Protein AF-A0A3S2AJH6-F1 (afdb_monomer_lite)

Sequence (259 aa):
MSGRTEGGLVEHCHQLLALLSAALFALLPTPAFAHASDRGHVLLLPTGYYLAGGAFAVAVSFLVLALLPPVALDKFWRRRLQLFTISDGARTAVSLISFAGFAILIAAGLFGSRDPLSNPLPLLIWTLMWAGLTLLQGVFGDLWSWLNPWYGPWRLISRLLRAGDEGIPRLPRWLGCWPAFILFFAFAWFELIDPAPDDPARLAVAAGLYWLFSFLAILAFGYRGWSRSGEFLTVFFSMVARFAIVVRNEHGRLALCWP

Foldseek 3Di:
DDDDPPPVVVVVVVVVVVVVVVVVVVVPDDPDPQPPDPPPPPVPDDVVVVVVVVVVVVVVVVVCVVPDDPVVVVVLQPAWAWDDFDDPVLLLVLLCVLLVVLVVLLCCLAPHDQPLVRRCNLCCVVPCVPPVVLVVCLAANDPCSRSNNQPNVQVVVCVVVVPDPPPQAADDVVCFQVLLVVVVVVVVCLVRRPPCSSRSNVVSVVVVVLSVVLNVVCVRNNPVRCLPRNHNSSVSSNVSNVNYQWYQDPSRIIIGSHD

Structure (mmCIF, N/CA/C/O backbone):
data_AF-A0A3S2AJH6-F1
#
_entry.id   AF-A0A3S2AJH6-F1
#
loop_
_atom_site.group_PDB
_atom_site.id
_atom_site.type_symbol
_atom_site.label_atom_id
_atom_site.label_alt_id
_atom_site.label_comp_id
_atom_site.label_asym_id
_atom_site.label_entity_id
_atom_site.label_seq_id
_atom_site.pdbx_PDB_ins_code
_atom_site.Cartn_x
_atom_site.Cartn_y
_atom_site.Cartn_z
_atom_site.occupancy
_atom_site.B_iso_or_equiv
_atom_site.auth_seq_id
_atom_site.auth_comp_id
_atom_site.auth_asym_id
_atom_site.auth_atom_id
_atom_site.pdbx_PDB_model_num
ATOM 1 N N . MET A 1 1 ? -20.601 64.113 -36.910 1.00 42.12 1 MET A N 1
ATOM 2 C CA . MET A 1 1 ? -19.728 63.465 -35.908 1.00 42.12 1 MET A CA 1
ATOM 3 C C . MET A 1 1 ? -20.279 62.073 -35.624 1.00 42.12 1 MET A C 1
ATOM 5 O O . MET A 1 1 ? -21.206 61.952 -34.843 1.00 42.12 1 MET A O 1
ATOM 9 N N . SER A 1 2 ? -19.791 61.043 -36.314 1.00 49.94 2 SER A N 1
ATOM 10 C CA . SER A 1 2 ? -20.059 59.632 -35.996 1.00 49.94 2 SER A CA 1
ATOM 11 C C . SER A 1 2 ? -18.967 58.806 -36.671 1.00 49.94 2 SER A C 1
ATOM 13 O O . SER A 1 2 ? -18.753 58.983 -37.866 1.00 49.94 2 SER A O 1
ATOM 15 N N . GLY A 1 3 ? -18.212 58.007 -35.917 1.00 49.12 3 GLY A N 1
ATOM 16 C CA . GLY A 1 3 ? -17.112 57.214 -36.484 1.00 49.12 3 GLY A CA 1
ATOM 17 C C . GLY A 1 3 ? -16.034 56.784 -35.491 1.00 49.12 3 GLY A C 1
ATOM 18 O O . GLY A 1 3 ? -14.855 56.909 -35.801 1.00 49.12 3 GLY A O 1
ATOM 19 N N . ARG A 1 4 ? -16.393 56.334 -34.277 1.00 54.72 4 ARG A N 1
ATOM 20 C CA . ARG A 1 4 ? -15.384 55.880 -33.294 1.00 54.72 4 ARG A CA 1
ATOM 21 C C . ARG A 1 4 ? -15.684 54.589 -32.524 1.00 54.72 4 ARG A C 1
ATOM 23 O O . ARG A 1 4 ? -14.919 54.269 -31.626 1.00 54.72 4 ARG A O 1
ATOM 30 N N . THR A 1 5 ? -16.720 53.821 -32.862 1.00 54.03 5 THR A N 1
ATOM 31 C CA . THR A 1 5 ? -17.093 52.619 -32.081 1.00 54.03 5 THR A CA 1
ATOM 32 C C . THR A 1 5 ? -16.908 51.275 -32.791 1.00 54.03 5 THR A C 1
ATOM 34 O O . THR A 1 5 ? -17.017 50.248 -32.130 1.00 54.03 5 THR A O 1
ATOM 37 N N . GLU A 1 6 ? -16.573 51.230 -34.084 1.00 53.59 6 GLU A N 1
ATOM 38 C CA . GLU A 1 6 ? -16.490 49.947 -34.813 1.00 53.59 6 GLU A CA 1
ATOM 39 C C . GLU A 1 6 ? -15.139 49.222 -34.670 1.00 53.59 6 GLU A C 1
ATOM 41 O O . GLU A 1 6 ? -15.098 47.995 -34.695 1.00 53.59 6 GLU A O 1
ATOM 46 N N . GLY A 1 7 ? -14.036 49.944 -34.430 1.00 53.41 7 GLY A N 1
ATOM 47 C CA . GLY A 1 7 ? -12.695 49.341 -34.348 1.00 53.41 7 GLY A CA 1
ATOM 48 C C . GLY A 1 7 ? -12.488 48.401 -33.151 1.00 53.41 7 GLY A C 1
ATOM 49 O O . GLY A 1 7 ? -11.830 47.373 -33.279 1.00 53.41 7 GLY A O 1
ATOM 50 N N . GLY A 1 8 ? -13.105 48.702 -32.002 1.00 55.22 8 GLY A N 1
ATOM 51 C CA . GLY A 1 8 ? -12.919 47.915 -30.777 1.00 55.22 8 GLY A CA 1
ATOM 52 C C . GLY A 1 8 ? -13.605 46.546 -30.804 1.00 55.22 8 GLY A C 1
ATOM 53 O O . GLY A 1 8 ? -13.094 45.593 -30.219 1.00 55.22 8 GLY A O 1
ATOM 54 N N . LEU A 1 9 ? -14.736 46.418 -31.507 1.00 55.78 9 LEU A N 1
ATOM 55 C CA . LEU A 1 9 ? -15.466 45.149 -31.637 1.00 55.78 9 LEU A CA 1
ATOM 56 C C . LEU A 1 9 ? -14.712 44.144 -32.518 1.00 55.78 9 LEU A C 1
ATOM 58 O O . LEU A 1 9 ? -14.700 42.950 -32.218 1.00 55.78 9 LEU A O 1
ATOM 62 N N . VAL A 1 10 ? -14.046 44.630 -33.567 1.00 58.38 10 VAL A N 1
ATOM 63 C CA . VAL A 1 10 ? -13.268 43.797 -34.494 1.00 58.38 10 VAL A CA 1
ATOM 64 C C . VAL A 1 10 ? -12.005 43.256 -33.815 1.00 58.38 10 VAL A C 1
ATOM 66 O O . VAL A 1 10 ? -11.723 42.063 -33.919 1.00 58.38 10 VAL A O 1
ATOM 69 N N . GLU A 1 11 ? -11.295 44.075 -33.031 1.00 66.75 11 GLU A N 1
ATOM 70 C CA . GLU A 1 11 ? -10.120 43.620 -32.270 1.00 66.75 11 GLU A CA 1
ATOM 71 C C . GLU A 1 11 ? -10.465 42.571 -31.203 1.00 66.75 11 GLU A C 1
ATOM 73 O O . GLU A 1 11 ? -9.770 41.558 -31.093 1.00 66.75 11 GLU A O 1
ATOM 78 N N . HIS A 1 12 ? -11.569 42.749 -30.466 1.00 65.50 12 HIS A N 1
ATOM 79 C CA . HIS A 1 12 ? -12.017 41.757 -29.479 1.00 65.50 12 HIS A CA 1
ATOM 80 C C . HIS A 1 12 ? -12.436 40.440 -30.143 1.00 65.50 12 HIS A C 1
ATOM 82 O O . HIS A 1 12 ? -12.182 39.367 -29.595 1.00 65.50 12 HIS A O 1
ATOM 88 N N . CYS A 1 13 ? -13.037 40.501 -31.336 1.00 71.44 13 CYS A N 1
ATOM 89 C CA . CYS A 1 13 ? -13.406 39.314 -32.102 1.00 71.44 13 CYS A CA 1
ATOM 90 C C . CYS A 1 13 ? -12.163 38.533 -32.562 1.00 71.44 13 CYS A C 1
ATOM 92 O O . CYS A 1 13 ? -12.115 37.314 -32.405 1.00 71.44 13 CYS A O 1
ATOM 94 N N . HIS A 1 14 ? -11.119 39.224 -33.035 1.00 73.50 14 HIS A N 1
ATOM 95 C CA . HIS A 1 14 ? -9.846 38.596 -33.401 1.00 73.50 14 HIS A CA 1
ATOM 96 C C . HIS A 1 14 ? -9.105 38.001 -32.200 1.00 73.50 14 HIS A C 1
ATOM 98 O O . HIS A 1 14 ? -8.561 36.903 -32.313 1.00 73.50 14 HIS A O 1
ATOM 104 N N . GLN A 1 15 ? -9.117 38.669 -31.044 1.00 75.38 15 GLN A N 1
ATOM 105 C CA . GLN A 1 15 ? -8.526 38.129 -29.816 1.00 75.38 15 GLN A CA 1
ATOM 106 C C . GLN A 1 15 ? -9.282 36.896 -29.307 1.00 75.38 15 GLN A C 1
ATOM 108 O O . GLN A 1 15 ? -8.652 35.907 -28.942 1.00 75.38 15 GLN A O 1
ATOM 113 N N . LEU A 1 16 ? -10.618 36.907 -29.340 1.00 75.81 16 LEU A N 1
ATOM 114 C CA . LEU A 1 16 ? -11.434 35.740 -28.991 1.00 75.81 16 LEU A CA 1
ATOM 115 C C . LEU A 1 16 ? -11.203 34.571 -29.952 1.00 75.81 16 LEU A C 1
ATOM 117 O O . LEU A 1 16 ? -11.050 33.442 -29.498 1.00 75.81 16 LEU A O 1
ATOM 121 N N . LEU A 1 17 ? -11.117 34.832 -31.259 1.00 78.50 17 LEU A N 1
ATOM 122 C CA . LEU A 1 17 ? -10.789 33.819 -32.267 1.00 78.50 17 LEU A CA 1
ATOM 123 C C . LEU A 1 17 ? -9.377 33.251 -32.084 1.00 78.50 17 LEU A C 1
ATOM 125 O O . LEU A 1 17 ? -9.191 32.048 -32.244 1.00 78.50 17 LEU A O 1
ATOM 129 N N . ALA A 1 18 ? -8.399 34.084 -31.718 1.00 78.19 18 ALA A N 1
ATOM 130 C CA . ALA A 1 18 ? -7.030 33.655 -31.431 1.00 78.19 18 ALA A CA 1
ATOM 131 C C . ALA A 1 18 ? -6.933 32.828 -30.137 1.00 78.19 18 ALA A C 1
ATOM 133 O O . ALA A 1 18 ? -6.209 31.837 -30.083 1.00 78.19 18 ALA A O 1
ATOM 134 N N . LEU A 1 19 ? -7.690 33.195 -29.100 1.00 79.50 19 LEU A N 1
ATOM 135 C CA . LEU A 1 19 ? -7.763 32.428 -27.856 1.00 79.50 19 LEU A CA 1
ATOM 136 C C . LEU A 1 19 ? -8.500 31.100 -28.056 1.00 79.50 19 LEU A C 1
ATOM 138 O O . LEU A 1 19 ? -8.060 30.076 -27.540 1.00 79.50 19 LEU A O 1
ATOM 142 N N . LEU A 1 20 ? -9.581 31.097 -28.841 1.00 77.94 20 LEU A N 1
ATOM 143 C CA . LEU A 1 20 ? -10.315 29.886 -29.202 1.00 77.94 20 LEU A CA 1
ATOM 144 C C . LEU A 1 20 ? -9.466 28.947 -30.056 1.00 77.94 20 LEU A C 1
ATOM 146 O O . LEU A 1 20 ? -9.487 27.748 -29.810 1.00 77.94 20 LEU A O 1
ATOM 150 N N . SER A 1 21 ? -8.697 29.463 -31.018 1.00 76.19 21 SER A N 1
ATOM 151 C CA . SER A 1 21 ? -7.814 28.641 -31.850 1.00 76.19 21 SER A CA 1
ATOM 152 C C . SER A 1 21 ? -6.615 28.105 -31.069 1.00 76.19 21 SER A C 1
ATOM 154 O O . SER A 1 21 ? -6.277 26.936 -31.231 1.00 76.19 21 SER A O 1
ATOM 156 N N . ALA A 1 22 ? -6.029 28.893 -30.161 1.00 76.94 22 ALA A N 1
ATOM 157 C CA . ALA A 1 22 ? -4.986 28.427 -29.247 1.00 76.94 22 ALA A CA 1
ATOM 158 C C . ALA A 1 22 ? -5.509 27.361 -28.269 1.00 76.94 22 ALA A C 1
ATOM 160 O O . ALA A 1 22 ? -4.837 26.355 -28.040 1.00 76.94 22 ALA A O 1
ATOM 161 N N . ALA A 1 23 ? -6.725 27.535 -27.740 1.00 75.69 23 ALA A N 1
ATOM 162 C CA . ALA A 1 23 ? -7.387 26.525 -26.920 1.00 75.69 23 ALA A CA 1
ATOM 163 C C . ALA A 1 23 ? -7.681 25.255 -27.733 1.00 75.69 23 ALA A C 1
ATOM 165 O O . ALA A 1 23 ? -7.393 24.159 -27.264 1.00 75.69 23 ALA A O 1
ATOM 166 N N . LEU A 1 24 ? -8.165 25.382 -28.974 1.00 74.25 24 LEU A N 1
ATOM 167 C CA . LEU A 1 24 ? -8.383 24.239 -29.865 1.00 74.25 24 LEU A CA 1
ATOM 168 C C . LEU A 1 24 ? -7.071 23.495 -30.149 1.00 74.25 24 LEU A C 1
ATOM 170 O O . LEU A 1 24 ? -7.062 22.271 -30.111 1.00 74.25 24 LEU A O 1
ATOM 174 N N . PHE A 1 25 ? -5.967 24.223 -30.360 1.00 70.94 25 PHE A N 1
ATOM 175 C CA . PHE A 1 25 ? -4.625 23.661 -30.546 1.00 70.94 25 PHE A CA 1
ATOM 176 C C . PHE A 1 25 ? -4.078 22.958 -29.303 1.00 70.94 25 PHE A C 1
ATOM 178 O O . PHE A 1 25 ? -3.410 21.937 -29.435 1.00 70.94 25 PHE A O 1
ATOM 185 N N . ALA A 1 26 ? -4.395 23.448 -28.105 1.00 70.81 26 ALA A N 1
ATOM 186 C CA . ALA A 1 26 ? -4.065 22.770 -26.852 1.00 70.81 26 ALA A CA 1
ATOM 187 C C . ALA A 1 26 ? -4.929 21.518 -26.600 1.00 70.81 26 ALA A C 1
ATOM 189 O O . ALA A 1 26 ? -4.513 20.631 -25.858 1.00 70.81 26 ALA A O 1
ATOM 190 N N . LEU A 1 27 ? -6.114 21.438 -27.218 1.00 70.81 27 LEU A N 1
ATOM 191 C CA . LEU A 1 27 ? -6.996 20.268 -27.194 1.00 70.81 27 LEU A CA 1
ATOM 192 C C . LEU A 1 27 ? -6.747 19.287 -28.350 1.00 70.81 27 LEU A C 1
ATOM 194 O O . LEU A 1 27 ? -7.394 18.236 -28.386 1.00 70.81 27 LEU A O 1
ATOM 198 N N . LEU A 1 28 ? -5.837 19.586 -29.288 1.00 69.38 28 LEU A N 1
ATOM 199 C CA . LEU A 1 28 ? -5.480 18.612 -30.314 1.00 69.38 28 LEU A CA 1
ATOM 200 C C . LEU A 1 28 ? -4.840 17.394 -29.629 1.00 69.38 28 LEU A C 1
ATOM 202 O O . LEU A 1 28 ? -3.887 17.557 -28.863 1.00 69.38 28 LEU A O 1
ATOM 206 N N . PRO A 1 29 ? -5.339 16.174 -29.894 1.00 59.28 29 PRO A N 1
ATOM 207 C CA . PRO A 1 29 ? -4.765 14.970 -29.325 1.00 59.28 29 PRO A CA 1
ATOM 208 C C . PRO A 1 29 ? -3.333 14.838 -29.842 1.00 59.28 29 PRO A C 1
ATOM 210 O O . PRO A 1 29 ? -3.098 14.571 -31.021 1.00 59.28 29 PRO A O 1
ATOM 213 N N . THR A 1 30 ? -2.359 15.058 -28.965 1.00 68.44 30 THR A N 1
ATOM 214 C CA . THR A 1 30 ? -0.978 14.684 -29.242 1.00 68.44 30 THR A CA 1
ATOM 215 C C . THR A 1 30 ? -0.908 13.158 -29.310 1.00 68.44 30 THR A C 1
ATOM 217 O O . THR A 1 30 ? -1.616 12.482 -28.556 1.00 68.44 30 THR A O 1
ATOM 220 N N . PRO A 1 31 ? -0.091 12.575 -30.204 1.00 58.47 31 PRO A N 1
ATOM 221 C CA . PRO A 1 31 ? 0.152 11.143 -30.179 1.00 58.47 31 PRO A CA 1
ATOM 222 C C . PRO A 1 31 ? 0.846 10.811 -28.855 1.00 58.47 31 PRO A C 1
ATOM 224 O O . PRO A 1 31 ? 2.054 10.979 -28.697 1.00 58.47 31 PRO A O 1
ATOM 227 N N . ALA A 1 32 ? 0.065 10.383 -27.868 1.00 59.47 32 ALA A N 1
ATOM 228 C CA . ALA A 1 32 ? 0.599 9.770 -26.674 1.00 59.47 32 ALA A CA 1
ATOM 229 C C . ALA A 1 32 ? 1.179 8.420 -27.104 1.00 59.47 32 ALA A C 1
ATOM 231 O O . ALA A 1 32 ? 0.449 7.550 -27.580 1.00 59.47 32 ALA A O 1
ATOM 232 N N . PHE A 1 33 ? 2.490 8.237 -26.944 1.00 56.09 33 PHE A N 1
ATOM 233 C CA . PHE A 1 33 ? 3.159 6.939 -27.067 1.00 56.09 33 PHE A CA 1
ATOM 234 C C . PHE A 1 33 ? 2.750 6.017 -25.900 1.00 56.09 33 PHE A C 1
ATOM 236 O O . PHE A 1 33 ? 3.577 5.585 -25.109 1.00 56.09 33 PHE A O 1
ATOM 243 N N . ALA A 1 34 ? 1.456 5.731 -25.772 1.00 54.19 34 ALA A N 1
ATOM 244 C CA . ALA A 1 34 ? 0.888 4.787 -24.815 1.00 54.19 34 ALA A CA 1
ATOM 245 C C . ALA A 1 34 ? 0.504 3.470 -25.514 1.00 54.19 34 ALA A C 1
ATOM 247 O O . ALA A 1 34 ? -0.492 2.833 -25.180 1.00 54.19 34 ALA A O 1
ATOM 248 N N . HIS A 1 35 ? 1.279 3.052 -26.520 1.00 53.03 35 HIS A N 1
ATOM 249 C CA . HIS A 1 35 ? 1.112 1.742 -27.142 1.00 53.03 35 HIS A CA 1
ATOM 250 C C . HIS A 1 35 ? 1.914 0.694 -26.364 1.00 53.03 35 HIS A C 1
ATOM 252 O O . HIS A 1 35 ? 3.066 0.414 -26.676 1.00 53.03 35 HIS A O 1
ATOM 258 N N . ALA A 1 36 ? 1.276 0.088 -25.362 1.00 50.25 36 ALA A N 1
ATOM 259 C CA . ALA A 1 36 ? 1.753 -1.133 -24.704 1.00 50.25 36 ALA A CA 1
ATOM 260 C C . ALA A 1 36 ? 1.051 -2.404 -25.236 1.00 50.25 36 ALA A C 1
ATOM 262 O O . ALA A 1 36 ? 1.076 -3.442 -24.582 1.00 50.25 36 ALA A O 1
ATOM 263 N N . SER A 1 37 ? 0.386 -2.343 -26.401 1.00 50.84 37 SER A N 1
ATOM 264 C CA . SER A 1 37 ? -0.529 -3.405 -26.865 1.00 50.84 37 SER A CA 1
ATOM 265 C C . SER A 1 37 ? -0.141 -4.095 -28.180 1.00 50.84 37 SER A C 1
ATOM 267 O O . SER A 1 37 ? -0.993 -4.702 -28.811 1.00 50.84 37 SER A O 1
ATOM 269 N N . ASP A 1 38 ? 1.138 -4.063 -28.570 1.00 46.00 38 ASP A N 1
ATOM 270 C CA . ASP A 1 38 ? 1.633 -4.830 -29.734 1.00 46.00 38 ASP A CA 1
ATOM 271 C C . ASP A 1 38 ? 2.472 -6.062 -29.361 1.00 46.00 38 ASP A C 1
ATOM 273 O O . ASP A 1 38 ? 3.028 -6.744 -30.223 1.00 46.00 38 ASP A O 1
ATOM 277 N N . ARG A 1 39 ? 2.528 -6.436 -28.076 1.00 49.94 39 ARG A N 1
ATOM 278 C CA . ARG A 1 39 ? 2.899 -7.814 -27.737 1.00 49.94 39 ARG A CA 1
ATOM 279 C C . ARG A 1 39 ? 1.655 -8.667 -27.880 1.00 49.94 39 ARG A C 1
ATOM 281 O O . ARG A 1 39 ? 0.866 -8.770 -26.946 1.00 49.94 39 ARG A O 1
ATOM 288 N N . GLY A 1 40 ? 1.490 -9.269 -29.055 1.00 51.34 40 GLY A N 1
ATOM 289 C CA . GLY A 1 40 ? 0.508 -10.323 -29.268 1.00 51.34 40 GLY A CA 1
ATOM 290 C C . GLY A 1 40 ? 0.622 -11.344 -28.141 1.00 51.34 40 GLY A C 1
ATOM 291 O O . GLY A 1 40 ? 1.595 -12.096 -28.065 1.00 51.34 40 GLY A O 1
ATOM 292 N N . HIS A 1 41 ? -0.351 -11.338 -27.230 1.00 49.25 41 HIS A N 1
ATOM 293 C CA . HIS A 1 41 ? -0.520 -12.418 -26.279 1.00 49.25 41 HIS A CA 1
ATOM 294 C C . HIS A 1 41 ? -0.851 -13.662 -27.097 1.00 49.25 41 HIS A C 1
ATOM 296 O O . HIS A 1 41 ? -2.005 -13.918 -27.436 1.00 49.25 41 HIS A O 1
ATOM 302 N N . VAL A 1 42 ? 0.168 -14.459 -27.410 1.00 53.12 42 VAL A N 1
ATOM 303 C CA . VAL A 1 42 ? -0.043 -15.883 -27.637 1.00 53.12 42 VAL A CA 1
ATOM 304 C C . VAL A 1 42 ? -0.523 -16.398 -26.287 1.00 53.12 42 VAL A C 1
ATOM 306 O O . VAL A 1 42 ? 0.272 -16.622 -25.377 1.00 53.12 42 VAL A O 1
ATOM 309 N N . LEU A 1 43 ? -1.844 -16.445 -26.107 1.00 55.69 43 LEU A N 1
ATOM 310 C CA . LEU A 1 43 ? -2.482 -17.024 -24.934 1.00 55.69 43 LEU A CA 1
ATOM 311 C C . LEU A 1 43 ? -2.089 -18.503 -24.920 1.00 55.69 43 LEU A C 1
ATOM 313 O O . LEU A 1 43 ? -2.743 -19.340 -25.529 1.00 55.69 43 LEU A O 1
ATOM 317 N N . LEU A 1 44 ? -0.976 -18.811 -24.249 1.00 64.38 44 LEU A N 1
ATOM 318 C CA . LEU A 1 44 ? -0.498 -20.175 -23.995 1.00 64.38 44 LEU A CA 1
ATOM 319 C C . LEU A 1 44 ? -1.513 -20.978 -23.161 1.00 64.38 44 LEU A C 1
ATOM 321 O O . LEU A 1 44 ? -1.409 -22.195 -23.043 1.00 64.38 44 LEU A O 1
ATOM 325 N N . LEU A 1 45 ? -2.489 -20.285 -22.570 1.00 66.75 45 LEU A N 1
ATOM 326 C CA . LEU A 1 45 ? -3.567 -20.838 -21.768 1.00 66.75 45 LEU A CA 1
ATOM 327 C C . LEU A 1 45 ? -4.799 -21.124 -22.642 1.00 66.75 45 LEU A C 1
ATOM 329 O O . LEU A 1 45 ? -5.113 -20.321 -23.523 1.00 66.75 45 LEU A O 1
ATOM 333 N N . PRO A 1 46 ? -5.549 -22.215 -22.390 1.00 82.62 46 PRO A N 1
ATOM 334 C CA . PRO A 1 46 ? -6.726 -22.545 -23.185 1.00 82.62 46 PRO A CA 1
ATOM 335 C C . PRO A 1 46 ? -7.812 -21.473 -23.010 1.00 82.62 46 PRO A C 1
ATOM 337 O O . PRO A 1 46 ? -8.513 -21.413 -21.996 1.00 82.62 46 PRO A O 1
ATOM 340 N N . THR A 1 47 ? -7.953 -20.614 -24.018 1.00 78.94 47 THR A N 1
ATOM 341 C CA . THR A 1 47 ? -8.818 -19.424 -23.998 1.00 78.94 47 THR A CA 1
ATOM 342 C C . THR A 1 47 ? -10.282 -19.749 -23.729 1.00 78.94 47 THR A C 1
ATOM 344 O O . THR A 1 47 ? -10.962 -18.975 -23.058 1.00 78.94 47 THR A O 1
ATOM 347 N N . GLY A 1 48 ? -10.752 -20.921 -24.164 1.00 82.12 48 GLY A N 1
ATOM 348 C CA . GLY A 1 48 ? -12.113 -21.391 -23.903 1.00 82.12 48 GLY A CA 1
ATOM 349 C C . GLY A 1 48 ? -12.458 -21.463 -22.411 1.00 82.12 48 GLY A C 1
ATOM 350 O O . GLY A 1 48 ? -13.523 -20.991 -22.017 1.00 82.12 48 GLY A O 1
ATOM 351 N N . TYR A 1 49 ? -11.554 -21.974 -21.564 1.00 86.12 49 TYR A N 1
ATOM 352 C CA . TYR A 1 49 ? -11.799 -22.045 -20.116 1.00 86.12 49 TYR A CA 1
ATOM 353 C C . TYR A 1 49 ? -11.794 -20.662 -19.461 1.00 86.12 49 TYR A C 1
ATOM 355 O O . TYR A 1 49 ? -12.605 -20.408 -18.574 1.00 86.12 49 TYR A O 1
ATOM 363 N N . TYR A 1 50 ? -10.933 -19.752 -19.924 1.00 82.94 50 TYR A N 1
ATOM 364 C CA . TYR A 1 50 ? -10.901 -18.368 -19.442 1.00 82.94 50 TYR A CA 1
ATOM 365 C C . TYR A 1 50 ? -12.189 -17.613 -19.779 1.00 82.94 50 TYR A C 1
ATOM 367 O O . TYR A 1 50 ? -12.771 -16.968 -18.909 1.00 82.94 50 TYR A O 1
ATOM 375 N N . LEU A 1 51 ? -12.663 -17.733 -21.022 1.00 86.56 51 LEU A N 1
ATOM 376 C CA . LEU A 1 51 ? -13.926 -17.145 -21.470 1.00 86.56 51 LEU A CA 1
ATOM 377 C C . LEU A 1 51 ? -15.117 -17.714 -20.697 1.00 86.56 51 LEU A C 1
ATOM 379 O O . LEU A 1 51 ? -15.947 -16.950 -20.210 1.00 86.56 51 LEU A O 1
ATOM 383 N N . ALA A 1 52 ? -15.177 -19.038 -20.535 1.00 91.06 52 ALA A N 1
ATOM 384 C CA . ALA A 1 52 ? -16.241 -19.689 -19.780 1.00 91.06 52 ALA A CA 1
ATOM 385 C C . ALA A 1 52 ? -16.233 -19.270 -18.302 1.00 91.06 52 ALA A C 1
ATOM 387 O O . ALA A 1 52 ? -17.280 -18.920 -17.760 1.00 91.06 52 ALA A O 1
ATOM 388 N N . GLY A 1 53 ? -15.060 -19.245 -17.662 1.00 88.94 53 GLY A N 1
ATOM 389 C CA . GLY A 1 53 ? -14.907 -18.808 -16.275 1.00 88.94 53 GLY A CA 1
ATOM 390 C C . GLY A 1 53 ? -15.287 -17.340 -16.077 1.00 88.94 53 GLY A C 1
ATOM 391 O O . GLY A 1 53 ? -16.036 -17.022 -15.155 1.00 88.94 53 GLY A O 1
ATOM 392 N N . GLY A 1 54 ? -14.841 -16.454 -16.974 1.00 88.44 54 GLY A N 1
ATOM 393 C CA . GLY A 1 54 ? -15.205 -15.036 -16.958 1.00 88.44 54 GLY A CA 1
ATOM 394 C C . GLY A 1 54 ? -16.708 -14.817 -17.146 1.00 88.44 54 GLY A C 1
ATOM 395 O O . GLY A 1 54 ? -17.334 -14.122 -16.347 1.00 88.44 54 GLY A O 1
ATOM 396 N N . ALA A 1 55 ? -17.314 -15.469 -18.144 1.00 92.06 55 ALA A N 1
ATOM 397 C CA . ALA A 1 55 ? -18.756 -15.406 -18.377 1.00 92.06 55 ALA A CA 1
ATOM 398 C C . ALA A 1 55 ? -19.554 -15.935 -17.174 1.00 92.06 55 ALA A C 1
ATOM 400 O O . ALA A 1 55 ? -20.544 -15.326 -16.770 1.00 92.06 55 ALA A O 1
ATOM 401 N N . PHE A 1 56 ? -19.095 -17.030 -16.561 1.00 93.94 56 PHE A N 1
ATOM 402 C CA . PHE A 1 56 ? -19.718 -17.602 -15.372 1.00 93.94 56 PHE A CA 1
ATOM 403 C C . PHE A 1 56 ? -19.626 -16.663 -14.163 1.00 93.94 56 PHE A C 1
ATOM 405 O O . PHE A 1 56 ? -20.632 -16.438 -13.496 1.00 93.94 56 PHE A O 1
ATOM 412 N N . ALA A 1 57 ? -18.464 -16.055 -13.905 1.00 91.19 57 ALA A N 1
ATOM 413 C CA . ALA A 1 57 ? -18.294 -15.094 -12.815 1.00 91.19 57 ALA A CA 1
ATOM 414 C C . ALA A 1 57 ? -19.223 -13.876 -12.969 1.00 91.19 57 ALA A C 1
ATOM 416 O O . ALA A 1 57 ? -19.849 -13.440 -11.998 1.00 91.19 57 ALA A O 1
ATOM 417 N N . VAL A 1 58 ? -19.369 -13.361 -14.195 1.00 93.12 58 VAL A N 1
ATOM 418 C CA . VAL A 1 58 ? -20.307 -12.274 -14.513 1.00 93.12 58 VAL A CA 1
ATOM 419 C C . VAL A 1 58 ? -21.753 -12.717 -14.280 1.00 93.12 58 VAL A C 1
ATOM 421 O O . VAL A 1 58 ? -22.494 -12.031 -13.576 1.00 93.12 58 VAL A O 1
ATOM 424 N N . ALA A 1 59 ? -22.150 -13.881 -14.802 1.00 93.06 59 ALA A N 1
ATOM 425 C CA . ALA A 1 59 ? -23.497 -14.421 -14.625 1.00 93.06 59 ALA A CA 1
ATOM 426 C C . ALA A 1 59 ? -23.850 -14.628 -13.142 1.00 93.06 59 ALA A C 1
ATOM 428 O O . ALA A 1 59 ? -24.920 -14.208 -12.704 1.00 93.06 59 ALA A O 1
ATOM 429 N N . VAL A 1 60 ? -22.938 -15.204 -12.350 1.00 90.56 60 VAL A N 1
ATOM 430 C CA . VAL A 1 60 ? -23.112 -15.374 -10.898 1.00 90.56 60 VAL A CA 1
ATOM 431 C C . VAL A 1 60 ? -23.232 -14.022 -10.197 1.00 90.56 60 VAL A C 1
ATOM 433 O O . VAL A 1 60 ? -24.088 -13.871 -9.331 1.00 90.56 60 VAL A O 1
ATOM 436 N N . SER A 1 61 ? -22.441 -13.019 -10.589 1.00 87.38 61 SER A N 1
ATOM 437 C CA . SER A 1 61 ? -22.513 -11.672 -10.002 1.00 87.38 61 SER A CA 1
ATOM 438 C C . SER A 1 61 ? -23.886 -11.026 -10.221 1.00 87.38 61 SER A C 1
ATOM 440 O O . SER A 1 61 ? -24.474 -10.488 -9.281 1.00 87.38 61 SER A O 1
ATOM 442 N N . PHE A 1 62 ? -24.442 -11.139 -11.433 1.00 91.12 62 PHE A N 1
ATOM 443 C CA . PHE A 1 62 ? -25.804 -10.684 -11.726 1.00 91.12 62 PHE A CA 1
ATOM 444 C C . PHE A 1 62 ? -26.862 -11.489 -10.976 1.00 91.12 62 PHE A C 1
ATOM 446 O O . PHE A 1 62 ? -27.812 -10.907 -10.462 1.00 91.12 62 PHE A O 1
ATOM 453 N N . LEU A 1 63 ? -26.696 -12.809 -10.879 1.00 89.88 63 LEU A N 1
ATOM 454 C CA . LEU A 1 63 ? -27.631 -13.676 -10.167 1.00 89.88 63 LEU A CA 1
ATOM 455 C C . LEU A 1 63 ? -27.685 -13.337 -8.672 1.00 89.88 63 LEU A C 1
ATOM 457 O O . LEU A 1 63 ? -28.769 -13.219 -8.108 1.00 89.88 63 LEU A O 1
ATOM 461 N N . VAL A 1 64 ? -26.526 -13.126 -8.046 1.00 84.50 64 VAL A N 1
ATOM 462 C CA . VAL A 1 64 ? -26.400 -12.663 -6.657 1.00 84.50 64 VAL A CA 1
ATOM 463 C C . VAL A 1 64 ? -27.133 -11.335 -6.483 1.00 84.50 64 VAL A C 1
ATOM 465 O O . VAL A 1 64 ? -27.974 -11.230 -5.598 1.00 84.50 64 VAL A O 1
ATOM 468 N N . LEU A 1 65 ? -26.885 -10.347 -7.349 1.00 82.94 65 LEU A N 1
ATOM 469 C CA . LEU A 1 65 ? -27.555 -9.042 -7.281 1.00 82.94 65 LEU A CA 1
ATOM 470 C C . LEU A 1 65 ? -29.071 -9.120 -7.519 1.00 82.94 65 LEU A C 1
ATOM 472 O O . LEU A 1 65 ? -29.820 -8.370 -6.899 1.00 82.94 65 LEU A O 1
ATOM 476 N N . ALA A 1 66 ? -29.526 -10.012 -8.400 1.00 84.94 66 ALA A N 1
ATOM 477 C CA . ALA A 1 66 ? -30.941 -10.184 -8.716 1.00 84.94 66 ALA A CA 1
ATOM 478 C C . ALA A 1 66 ? -31.711 -10.919 -7.607 1.00 84.94 66 ALA A C 1
ATOM 480 O O . ALA A 1 66 ? -32.889 -10.637 -7.392 1.00 84.94 66 ALA A O 1
ATOM 481 N N . LEU A 1 67 ? -31.066 -11.868 -6.918 1.00 82.88 67 LEU A N 1
ATOM 482 C CA . LEU A 1 67 ? -31.722 -12.746 -5.945 1.00 82.88 67 LEU A CA 1
ATOM 483 C C . LEU A 1 67 ? -31.532 -12.325 -4.485 1.00 82.88 67 LEU A C 1
ATOM 485 O O . LEU A 1 67 ? -32.384 -12.661 -3.663 1.00 82.88 67 LEU A O 1
ATOM 489 N N . LEU A 1 68 ? -30.442 -11.637 -4.124 1.00 76.25 68 LEU A N 1
ATOM 490 C CA . LEU A 1 68 ? -30.188 -11.251 -2.733 1.00 76.25 68 LEU A CA 1
ATOM 491 C C . LEU A 1 68 ? -30.827 -9.898 -2.402 1.00 76.25 68 LEU A C 1
ATOM 493 O O . LEU A 1 68 ? -30.358 -8.860 -2.872 1.00 76.25 68 LEU A O 1
ATOM 497 N N . PRO A 1 69 ? -31.850 -9.864 -1.526 1.00 76.31 69 PRO A N 1
ATOM 498 C CA . PRO A 1 69 ? -32.402 -8.605 -1.067 1.00 76.31 69 PRO A CA 1
ATOM 499 C C . PRO A 1 69 ? -31.353 -7.854 -0.229 1.00 76.31 69 PRO A C 1
ATOM 501 O O . PRO A 1 69 ? -30.767 -8.445 0.688 1.00 76.31 69 PRO A O 1
ATOM 504 N N . PRO A 1 70 ? -31.160 -6.539 -0.456 1.00 68.06 70 PRO A N 1
ATOM 505 C CA . PRO A 1 70 ? -30.153 -5.741 0.245 1.00 68.06 70 PRO A CA 1
ATOM 506 C C . PRO A 1 70 ? -30.275 -5.851 1.766 1.00 68.06 70 PRO A C 1
ATOM 508 O O . PRO A 1 70 ? -29.281 -5.963 2.469 1.00 68.06 70 PRO A O 1
ATOM 511 N N . VAL A 1 71 ? -31.510 -5.916 2.273 1.00 67.19 71 VAL A N 1
ATOM 512 C CA . VAL A 1 71 ? -31.829 -5.997 3.706 1.00 67.19 71 VAL A CA 1
ATOM 513 C C . VAL A 1 71 ? -31.306 -7.288 4.355 1.00 67.19 71 VAL A C 1
ATOM 515 O O . VAL A 1 71 ? -30.935 -7.276 5.532 1.00 67.19 71 VAL A O 1
ATOM 518 N N . ALA A 1 72 ? -31.250 -8.399 3.611 1.00 62.97 72 ALA A N 1
ATOM 519 C CA . ALA A 1 72 ? -30.716 -9.665 4.111 1.00 62.97 72 ALA A CA 1
ATOM 520 C C . ALA A 1 72 ? -29.188 -9.620 4.230 1.00 62.97 72 ALA A C 1
ATOM 522 O O . ALA A 1 72 ? -28.665 -10.036 5.261 1.00 62.97 72 ALA A O 1
ATOM 523 N N . LEU A 1 73 ? -28.493 -9.036 3.247 1.00 63.09 73 LEU A N 1
ATOM 524 C CA . LEU A 1 73 ? -27.046 -8.779 3.310 1.00 63.09 73 LEU A CA 1
ATOM 525 C C . LEU A 1 73 ? -26.699 -7.858 4.483 1.00 63.09 73 LEU A C 1
ATOM 527 O O . LEU A 1 73 ? -25.782 -8.122 5.258 1.00 63.09 73 LEU A O 1
ATOM 531 N N . ASP A 1 74 ? -27.509 -6.824 4.675 1.00 63.75 74 ASP A N 1
ATOM 532 C CA . ASP A 1 74 ? -27.339 -5.839 5.733 1.00 63.75 74 ASP A CA 1
ATOM 533 C C . ASP A 1 74 ? -27.515 -6.462 7.135 1.00 63.75 74 ASP A C 1
ATOM 535 O O . ASP A 1 74 ? -26.795 -6.144 8.081 1.00 63.75 74 ASP A O 1
ATOM 539 N N . LYS A 1 75 ? -28.463 -7.399 7.289 1.00 60.38 75 LYS A N 1
ATOM 540 C CA . LYS A 1 75 ? -28.678 -8.161 8.533 1.00 60.38 75 LYS A CA 1
ATOM 541 C C . LYS A 1 75 ? -27.620 -9.254 8.741 1.00 60.38 75 LYS A C 1
ATOM 543 O O . LYS A 1 75 ? -27.255 -9.513 9.887 1.00 60.38 75 LYS A O 1
ATOM 548 N N . PHE A 1 76 ? -27.114 -9.843 7.659 1.00 60.19 76 PHE A N 1
ATOM 549 C CA . PHE A 1 76 ? -26.033 -10.831 7.647 1.00 60.19 76 PHE A CA 1
ATOM 550 C C . PHE A 1 76 ? -24.712 -10.221 8.143 1.00 60.19 76 PHE A C 1
ATOM 552 O O . PHE A 1 76 ? -24.097 -10.754 9.060 1.00 60.19 76 PHE A O 1
ATOM 559 N N . TRP A 1 77 ? -24.351 -9.028 7.661 1.00 55.59 77 TRP A N 1
ATOM 560 C CA . TRP A 1 77 ? -23.148 -8.289 8.089 1.00 55.59 77 TRP A CA 1
ATOM 561 C C . TRP A 1 77 ? -23.243 -7.641 9.480 1.00 55.59 77 TRP A C 1
ATOM 563 O O . TRP A 1 77 ? -22.252 -7.144 10.022 1.00 55.59 77 TRP A O 1
ATOM 573 N N . ARG A 1 78 ? -24.436 -7.621 10.087 1.00 56.56 78 ARG A N 1
ATOM 574 C CA . ARG A 1 78 ? -24.648 -7.079 11.439 1.00 56.56 78 ARG A CA 1
ATOM 575 C C . ARG A 1 78 ? -24.315 -8.073 12.555 1.00 56.56 78 ARG A C 1
ATOM 577 O O . ARG A 1 78 ? -24.089 -7.627 13.681 1.00 56.56 78 ARG A O 1
ATOM 584 N N . ARG A 1 79 ? -24.261 -9.385 12.287 1.00 45.50 79 ARG A N 1
ATOM 585 C CA . ARG A 1 79 ? -23.845 -10.378 13.293 1.00 45.50 79 ARG A CA 1
ATOM 586 C C . ARG A 1 79 ? -22.335 -10.314 13.465 1.00 45.50 79 ARG A C 1
ATOM 588 O O . ARG A 1 79 ? -21.603 -10.394 12.495 1.00 45.50 79 ARG A O 1
ATOM 595 N N . ARG A 1 80 ? -21.876 -10.087 14.695 1.00 53.94 80 ARG A N 1
ATOM 596 C CA . ARG A 1 80 ? -20.471 -9.818 15.021 1.00 53.94 80 ARG A CA 1
ATOM 597 C C . ARG A 1 80 ? -20.065 -10.653 16.228 1.00 53.94 80 ARG A C 1
ATOM 599 O O . ARG A 1 80 ? -20.493 -10.360 17.342 1.00 53.94 80 ARG A O 1
ATOM 606 N N . LEU A 1 81 ? -19.231 -11.667 16.021 1.00 45.22 81 LEU A N 1
ATOM 607 C CA . LEU A 1 81 ? -18.665 -12.485 17.098 1.00 45.22 81 LEU A CA 1
ATOM 608 C C . LEU A 1 81 ? -17.326 -11.905 17.540 1.00 45.22 81 LEU A C 1
ATOM 610 O O . LEU A 1 81 ? -16.370 -11.903 16.773 1.00 45.22 81 LEU A O 1
ATOM 614 N N . GLN A 1 82 ? -17.260 -11.391 18.765 1.00 46.47 82 GLN A N 1
ATOM 615 C CA . GLN A 1 82 ? -16.069 -10.715 19.280 1.00 46.47 82 GLN A CA 1
ATOM 616 C C . GLN A 1 82 ? -14.935 -11.714 19.547 1.00 46.47 82 GLN A C 1
ATOM 618 O O . GLN A 1 82 ? -15.062 -12.590 20.397 1.00 46.47 82 GLN A O 1
ATOM 623 N N . LEU A 1 83 ? -13.807 -11.544 18.864 1.00 48.53 83 LEU A N 1
ATOM 624 C CA . LEU A 1 83 ? -12.588 -12.323 19.027 1.00 48.53 83 LEU A CA 1
ATOM 625 C C . LEU A 1 83 ? -11.443 -11.399 19.455 1.00 48.53 83 LEU A C 1
ATOM 627 O O . LEU A 1 83 ? -10.955 -10.577 18.688 1.00 48.53 83 LEU A O 1
ATOM 631 N N . PHE A 1 84 ? -11.051 -11.573 20.718 1.00 45.75 84 PHE A N 1
ATOM 632 C CA . PHE A 1 84 ? -9.826 -11.110 21.377 1.00 45.75 84 PHE A CA 1
ATOM 633 C C . PHE A 1 84 ? -9.493 -9.603 21.375 1.00 45.75 84 PHE A C 1
ATOM 635 O O . PHE A 1 84 ? -9.626 -8.861 20.405 1.00 45.75 84 PHE A O 1
ATOM 642 N N . THR A 1 85 ? -8.998 -9.143 22.525 1.00 50.19 85 THR A N 1
ATOM 643 C CA . THR A 1 85 ? -8.392 -7.820 22.708 1.00 50.19 85 THR A CA 1
ATOM 644 C C . THR A 1 85 ? -6.892 -7.940 22.499 1.00 50.19 85 THR A C 1
ATOM 646 O O . THR A 1 85 ? -6.232 -8.691 23.218 1.00 50.19 85 THR A O 1
ATOM 649 N N . ILE A 1 86 ? -6.335 -7.210 21.541 1.00 56.31 86 ILE A N 1
ATOM 650 C CA . ILE A 1 86 ? -4.912 -7.322 21.218 1.00 56.31 86 ILE A CA 1
ATOM 651 C C . ILE A 1 86 ? -4.166 -6.104 21.763 1.00 56.31 86 ILE A C 1
ATOM 653 O O . ILE A 1 86 ? -4.601 -4.966 21.592 1.00 56.31 86 ILE A O 1
ATOM 657 N N . SER A 1 87 ? -3.038 -6.364 22.433 1.00 63.19 87 SER A N 1
ATOM 658 C CA . SER A 1 87 ? -2.203 -5.344 23.058 1.00 63.19 87 SER A CA 1
ATOM 659 C C . SER A 1 87 ? -1.485 -4.455 22.035 1.00 63.19 87 SER A C 1
ATOM 661 O O . SER A 1 87 ? -0.960 -4.901 21.014 1.00 63.19 87 SER A O 1
ATOM 663 N N . ASP A 1 88 ? -1.392 -3.169 22.363 1.00 71.00 88 ASP A N 1
ATOM 664 C CA . ASP A 1 88 ? -0.686 -2.162 21.567 1.00 71.00 88 ASP A CA 1
ATOM 665 C C . ASP A 1 88 ? 0.817 -2.475 21.399 1.00 71.00 88 ASP A C 1
ATOM 667 O O . ASP A 1 88 ? 1.460 -2.011 20.454 1.00 71.00 88 ASP A O 1
ATOM 671 N N . GLY A 1 89 ? 1.406 -3.241 22.326 1.00 75.62 89 GLY A N 1
ATOM 672 C CA . GLY A 1 89 ? 2.813 -3.648 22.282 1.00 75.62 89 GLY A CA 1
ATOM 673 C C . GLY A 1 89 ? 3.116 -4.579 21.107 1.00 75.62 89 GLY A C 1
ATOM 674 O O . GLY A 1 89 ? 4.041 -4.307 20.340 1.00 75.62 89 GLY A O 1
ATOM 675 N N . ALA A 1 90 ? 2.286 -5.608 20.906 1.00 81.06 90 ALA A N 1
ATOM 676 C CA . ALA A 1 90 ? 2.440 -6.564 19.808 1.00 81.06 90 ALA A CA 1
ATOM 677 C C . ALA A 1 90 ? 2.355 -5.873 18.440 1.00 81.06 90 ALA A C 1
ATOM 679 O O . ALA A 1 90 ? 3.195 -6.102 17.574 1.00 81.06 90 ALA A O 1
ATOM 680 N N . ARG A 1 91 ? 1.412 -4.935 18.281 1.00 81.88 91 ARG A N 1
ATOM 681 C CA . ARG A 1 91 ? 1.275 -4.130 17.058 1.00 81.88 91 ARG A CA 1
ATOM 682 C C . ARG A 1 91 ? 2.548 -3.352 16.713 1.00 81.88 91 ARG A C 1
ATOM 684 O O . ARG A 1 91 ? 2.903 -3.228 15.547 1.00 81.88 91 ARG A O 1
ATOM 691 N N . THR A 1 92 ? 3.237 -2.827 17.724 1.00 84.00 92 THR A N 1
ATOM 692 C CA . THR A 1 92 ? 4.473 -2.051 17.513 1.00 84.00 92 THR A CA 1
ATOM 693 C C . THR A 1 92 ? 5.613 -2.953 17.085 1.00 84.00 92 THR A C 1
ATOM 695 O O . THR A 1 92 ? 6.348 -2.595 16.174 1.00 84.00 92 THR A O 1
ATOM 698 N N . ALA A 1 93 ? 5.741 -4.123 17.717 1.00 86.06 93 ALA A N 1
ATOM 699 C CA . ALA A 1 93 ? 6.747 -5.108 17.345 1.00 86.06 93 ALA A CA 1
ATOM 700 C C . ALA A 1 93 ? 6.545 -5.583 15.900 1.00 86.06 93 ALA A C 1
ATOM 702 O O . ALA A 1 93 ? 7.486 -5.534 15.117 1.00 86.06 93 ALA A O 1
ATOM 703 N N . VAL A 1 94 ? 5.313 -5.945 15.520 1.00 87.38 94 VAL A N 1
ATOM 704 C CA . VAL A 1 94 ? 4.992 -6.353 14.141 1.00 87.38 94 VAL A CA 1
ATOM 705 C C . VAL A 1 94 ? 5.309 -5.233 13.152 1.00 87.38 94 VAL A C 1
ATOM 707 O O . VAL A 1 94 ? 6.026 -5.472 12.191 1.00 87.38 94 VAL A O 1
ATOM 710 N N . SER A 1 95 ? 4.885 -3.998 13.431 1.00 88.12 95 SER A N 1
ATOM 711 C CA . SER A 1 95 ? 5.173 -2.847 12.567 1.00 88.12 95 SER A CA 1
ATOM 712 C C . SER A 1 95 ? 6.675 -2.553 12.425 1.00 88.12 95 SER A C 1
ATOM 714 O O . SER A 1 95 ? 7.134 -2.214 11.337 1.00 88.12 95 SER A O 1
ATOM 716 N N . LEU A 1 96 ? 7.469 -2.719 13.492 1.00 88.50 96 LEU A N 1
ATOM 717 C CA . LEU A 1 96 ? 8.931 -2.587 13.430 1.00 88.50 96 LEU A CA 1
ATOM 718 C C . LEU A 1 96 ? 9.574 -3.698 12.597 1.00 88.50 96 LEU A C 1
ATOM 720 O O . LEU A 1 96 ? 10.497 -3.422 11.835 1.00 88.50 96 LEU A O 1
ATOM 724 N N . ILE A 1 97 ? 9.081 -4.934 12.708 1.00 91.25 97 ILE A N 1
ATOM 725 C CA . ILE A 1 97 ? 9.536 -6.050 11.871 1.00 91.25 97 ILE A CA 1
ATOM 726 C C . ILE A 1 97 ? 9.189 -5.775 10.405 1.00 91.25 97 ILE A C 1
ATOM 728 O O . ILE A 1 97 ? 10.036 -5.960 9.537 1.00 91.25 97 ILE A O 1
ATOM 732 N N . SER A 1 98 ? 7.986 -5.271 10.121 1.00 90.38 98 SER A N 1
ATOM 733 C CA . SER A 1 98 ? 7.583 -4.869 8.771 1.00 90.38 98 SER A CA 1
ATOM 734 C C . SER A 1 98 ? 8.446 -3.737 8.223 1.00 90.38 98 SER A C 1
ATOM 736 O O . SER A 1 98 ? 8.845 -3.790 7.065 1.00 90.38 98 SER A O 1
ATOM 738 N N . PHE A 1 99 ? 8.793 -2.749 9.052 1.00 91.50 99 PHE A N 1
ATOM 739 C CA . PHE A 1 99 ? 9.730 -1.692 8.678 1.00 91.50 99 PHE A CA 1
ATOM 740 C C . PHE A 1 99 ? 11.131 -2.242 8.379 1.00 91.50 99 PHE A C 1
ATOM 742 O O . PHE A 1 99 ? 11.717 -1.888 7.360 1.00 91.50 99 PHE A O 1
ATOM 749 N N . ALA A 1 100 ? 11.654 -3.137 9.220 1.00 91.25 100 ALA A N 1
ATOM 750 C CA . ALA A 1 100 ? 12.949 -3.772 8.993 1.00 91.25 100 ALA A CA 1
ATOM 751 C C . ALA A 1 100 ? 12.950 -4.607 7.702 1.00 91.25 100 ALA A C 1
ATOM 753 O O . ALA A 1 100 ? 13.865 -4.485 6.893 1.00 91.25 100 ALA A O 1
ATOM 754 N N . GLY A 1 101 ? 11.896 -5.396 7.472 1.00 91.25 101 GLY A N 1
ATOM 755 C CA . GLY A 1 101 ? 11.705 -6.148 6.233 1.00 91.25 101 GLY A CA 1
ATOM 756 C C . GLY A 1 101 ? 11.637 -5.232 5.013 1.00 91.25 101 GLY A C 1
ATOM 757 O O . GLY A 1 101 ? 12.329 -5.473 4.030 1.00 91.25 101 GLY A O 1
ATOM 758 N N . PHE A 1 102 ? 10.884 -4.134 5.095 1.00 91.31 102 PHE A N 1
ATOM 759 C CA . PHE A 1 102 ? 10.826 -3.126 4.038 1.00 91.31 102 PHE A CA 1
ATOM 760 C C . PHE A 1 102 ? 12.202 -2.505 3.761 1.00 91.31 102 PHE A C 1
ATOM 762 O O . PHE A 1 102 ? 12.612 -2.431 2.608 1.00 91.31 102 PHE A O 1
ATOM 769 N N . ALA A 1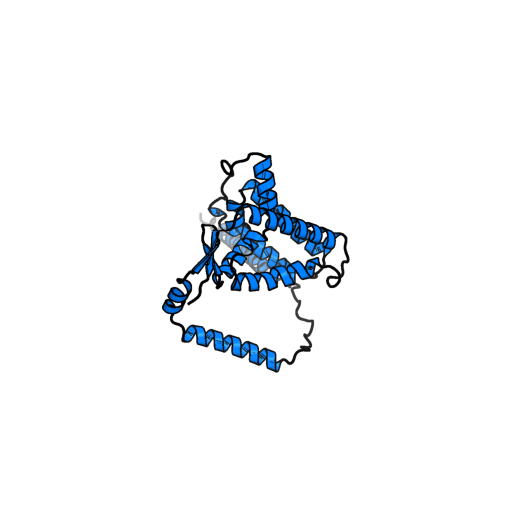 103 ? 12.959 -2.129 4.795 1.00 91.50 103 ALA A N 1
ATOM 770 C CA . ALA A 1 103 ? 14.305 -1.579 4.639 1.00 91.50 103 ALA A CA 1
ATOM 771 C C . ALA A 1 103 ? 15.275 -2.577 3.981 1.00 91.50 103 ALA A C 1
ATOM 773 O O . ALA A 1 103 ? 16.049 -2.192 3.104 1.00 91.50 103 ALA A O 1
ATOM 774 N N . ILE A 1 104 ? 15.196 -3.862 4.352 1.00 91.62 104 ILE A N 1
ATOM 775 C CA . ILE A 1 104 ? 15.960 -4.940 3.706 1.00 91.62 104 ILE A CA 1
ATOM 776 C C . ILE A 1 104 ? 15.570 -5.061 2.234 1.00 91.62 104 ILE A C 1
ATOM 778 O O . ILE A 1 104 ? 16.449 -5.226 1.392 1.00 91.62 104 ILE A O 1
ATOM 782 N N . LEU A 1 105 ? 14.282 -4.941 1.903 1.00 90.44 105 LEU A N 1
ATOM 783 C CA . LEU A 1 105 ? 13.838 -4.985 0.515 1.00 90.44 105 LEU A CA 1
ATOM 784 C C . LEU A 1 105 ? 14.372 -3.813 -0.283 1.00 90.44 105 LEU A C 1
ATOM 786 O O . LEU A 1 105 ? 14.958 -4.051 -1.328 1.00 90.44 105 LEU A O 1
ATOM 790 N N . ILE A 1 106 ? 14.277 -2.584 0.225 1.00 91.56 106 ILE A N 1
ATOM 791 C CA . ILE A 1 106 ? 14.876 -1.418 -0.435 1.00 91.56 106 ILE A CA 1
ATOM 792 C C . ILE A 1 106 ? 16.378 -1.633 -0.661 1.00 91.56 106 ILE A C 1
ATOM 794 O O . ILE A 1 106 ? 16.867 -1.399 -1.764 1.00 91.56 106 ILE A O 1
ATOM 798 N N . ALA A 1 107 ? 17.106 -2.145 0.335 1.00 89.75 107 ALA A N 1
ATOM 799 C CA . ALA A 1 107 ? 18.519 -2.477 0.174 1.00 89.75 107 ALA A CA 1
ATOM 800 C C . ALA A 1 107 ? 18.742 -3.556 -0.903 1.00 89.75 107 ALA A C 1
ATOM 802 O O . ALA A 1 107 ? 19.625 -3.406 -1.744 1.00 89.75 107 ALA A O 1
ATOM 803 N N . ALA A 1 108 ? 17.917 -4.605 -0.932 1.00 89.25 108 ALA A N 1
ATOM 804 C CA . ALA A 1 108 ? 17.979 -5.645 -1.953 1.00 89.25 108 ALA A CA 1
ATOM 805 C C . ALA A 1 108 ? 17.664 -5.102 -3.356 1.00 89.25 108 ALA A C 1
ATOM 807 O O . ALA A 1 108 ? 18.311 -5.505 -4.315 1.00 89.25 108 ALA A O 1
ATOM 808 N N . GLY A 1 109 ? 16.728 -4.166 -3.505 1.00 87.31 109 GLY A N 1
ATOM 809 C CA . GLY A 1 109 ? 16.424 -3.538 -4.793 1.00 87.31 109 GLY A CA 1
ATOM 810 C C . GLY A 1 109 ? 17.523 -2.604 -5.295 1.00 87.31 109 GLY A C 1
ATOM 811 O O . GLY A 1 109 ? 17.800 -2.576 -6.489 1.00 87.31 109 GLY A O 1
ATOM 812 N N . LEU A 1 110 ? 18.179 -1.867 -4.391 1.00 88.81 110 LEU A N 1
ATOM 813 C CA . LEU A 1 110 ? 19.245 -0.923 -4.745 1.00 88.81 110 LEU A CA 1
ATOM 814 C C . LEU A 1 110 ? 20.601 -1.599 -4.988 1.00 88.81 110 LEU A C 1
ATOM 816 O O . LEU A 1 110 ? 21.321 -1.201 -5.902 1.00 88.81 110 LEU A O 1
ATOM 820 N N . PHE A 1 111 ? 20.960 -2.591 -4.168 1.00 87.50 111 PHE A N 1
ATOM 821 C CA . PHE A 1 111 ? 22.278 -3.240 -4.195 1.00 87.50 111 PHE A CA 1
ATOM 822 C C . PHE A 1 111 ? 22.264 -4.661 -4.772 1.00 87.50 111 PHE A C 1
ATOM 824 O O . PHE A 1 111 ? 23.327 -5.218 -5.040 1.00 87.50 111 PHE A O 1
ATOM 831 N N . GLY A 1 112 ? 21.089 -5.273 -4.924 1.00 84.94 112 GLY A N 1
ATOM 832 C CA . GLY A 1 112 ? 20.941 -6.628 -5.448 1.00 84.94 112 GLY A CA 1
ATOM 833 C C . GLY A 1 112 ? 20.855 -6.691 -6.973 1.00 84.94 112 GLY A C 1
ATOM 834 O O . GLY A 1 112 ? 21.145 -5.733 -7.690 1.00 84.94 112 GLY A O 1
ATOM 835 N N . SER A 1 113 ? 20.453 -7.859 -7.477 1.00 81.81 113 SER A N 1
ATOM 836 C CA . SER A 1 113 ? 20.289 -8.085 -8.916 1.00 81.81 113 SER A CA 1
ATOM 837 C C . SER A 1 113 ? 19.203 -7.178 -9.497 1.00 81.81 113 SER A C 1
ATOM 839 O O . SER A 1 113 ? 18.164 -6.973 -8.870 1.00 81.81 113 SER A O 1
ATOM 841 N N . ARG A 1 114 ? 19.417 -6.678 -10.717 1.00 83.06 114 ARG A N 1
ATOM 842 C CA . ARG A 1 114 ? 18.387 -5.958 -11.486 1.00 83.06 114 ARG A CA 1
ATOM 843 C C . ARG A 1 114 ? 17.390 -6.887 -12.168 1.00 83.06 114 ARG A C 1
ATOM 845 O O . ARG A 1 114 ? 16.407 -6.416 -12.720 1.00 83.06 114 ARG A O 1
ATOM 852 N N . ASP A 1 115 ? 17.646 -8.190 -12.144 1.00 80.38 115 ASP A N 1
ATOM 853 C CA . ASP A 1 115 ? 16.702 -9.179 -12.644 1.00 80.38 115 ASP A CA 1
ATOM 854 C C . ASP A 1 115 ? 15.518 -9.325 -11.662 1.00 80.38 115 ASP A C 1
ATOM 856 O O . ASP A 1 115 ? 15.743 -9.746 -10.518 1.00 80.38 115 ASP A O 1
ATOM 860 N N . PRO A 1 116 ? 14.273 -9.009 -12.076 1.00 78.25 116 PRO A N 1
ATOM 861 C CA . PRO A 1 116 ? 13.092 -9.088 -11.214 1.00 78.25 116 PRO A CA 1
ATOM 862 C C . PRO A 1 116 ? 12.797 -10.494 -10.684 1.00 78.25 116 PRO A C 1
ATOM 864 O O . PRO A 1 116 ? 12.169 -10.626 -9.638 1.00 78.25 116 PRO A O 1
ATOM 867 N N . LEU A 1 117 ? 13.250 -11.546 -11.378 1.00 80.69 117 LEU A N 1
ATOM 868 C CA . LEU A 1 117 ? 13.062 -12.933 -10.937 1.00 80.69 117 LEU A CA 1
ATOM 869 C C . LEU A 1 117 ? 14.028 -13.325 -9.816 1.00 80.69 117 LEU A C 1
ATOM 871 O O . LEU A 1 117 ? 13.709 -14.165 -8.976 1.00 80.69 117 LEU A O 1
ATOM 875 N N . SER A 1 118 ? 15.206 -12.708 -9.803 1.00 83.31 118 SER A N 1
ATOM 876 C CA . SER A 1 118 ? 16.239 -12.948 -8.797 1.00 83.31 118 SER A CA 1
ATOM 877 C C . SER A 1 1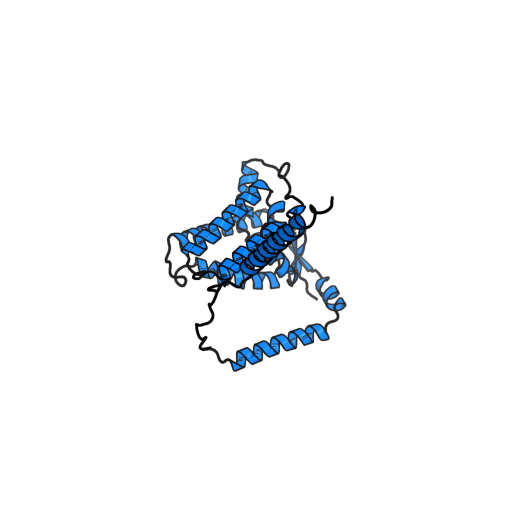18 ? 16.097 -12.019 -7.588 1.00 83.31 118 SER A C 1
ATOM 879 O O . SER A 1 118 ? 16.547 -12.352 -6.490 1.00 83.31 118 SER A O 1
ATOM 881 N N . ASN A 1 119 ? 15.504 -10.835 -7.774 1.00 88.00 119 ASN A N 1
ATOM 882 C CA . ASN A 1 119 ? 15.313 -9.858 -6.711 1.00 88.00 119 ASN A CA 1
ATOM 883 C C . ASN A 1 119 ? 13.973 -10.079 -5.986 1.00 88.00 119 ASN A C 1
ATOM 885 O O . ASN A 1 119 ? 12.928 -10.098 -6.631 1.00 88.00 119 ASN A O 1
ATOM 889 N N . PRO A 1 120 ? 13.945 -10.182 -4.647 1.00 88.75 120 PRO A N 1
ATOM 890 C CA . PRO A 1 120 ? 12.691 -10.374 -3.922 1.00 88.75 120 PRO A CA 1
ATOM 891 C C . PRO A 1 120 ? 11.775 -9.139 -3.938 1.00 88.75 120 PRO A C 1
ATOM 893 O O . PRO A 1 120 ? 10.591 -9.267 -3.630 1.00 88.75 120 PRO A O 1
ATOM 896 N N . LEU A 1 121 ? 12.291 -7.946 -4.257 1.00 88.19 121 LEU A N 1
ATOM 897 C CA . LEU A 1 121 ? 11.546 -6.695 -4.116 1.00 88.19 121 LEU A CA 1
ATOM 898 C C . LEU A 1 121 ? 10.297 -6.638 -5.021 1.00 88.19 121 LEU A C 1
ATOM 900 O O . LEU A 1 121 ? 9.210 -6.452 -4.464 1.00 88.19 121 LEU A O 1
ATOM 904 N N . PRO A 1 122 ? 10.380 -6.839 -6.353 1.00 88.31 122 PRO A N 1
ATOM 905 C CA . PRO A 1 122 ? 9.200 -6.764 -7.218 1.00 88.31 122 PRO A CA 1
ATOM 906 C C . PRO A 1 122 ? 8.157 -7.823 -6.867 1.00 88.31 122 PRO A C 1
ATOM 908 O O . PRO A 1 122 ? 6.976 -7.508 -6.738 1.00 88.31 122 PRO A O 1
ATOM 911 N N . LEU A 1 123 ? 8.591 -9.061 -6.604 1.00 89.69 123 LEU A N 1
ATOM 912 C CA . LEU A 1 123 ? 7.701 -10.146 -6.191 1.00 89.69 123 LEU A CA 1
ATOM 913 C C . LEU A 1 123 ? 6.925 -9.780 -4.917 1.00 89.69 123 LEU A C 1
ATOM 915 O O . LEU A 1 123 ? 5.705 -9.940 -4.854 1.00 89.69 123 LEU A O 1
ATOM 919 N N . LEU A 1 124 ? 7.611 -9.281 -3.887 1.00 90.88 124 LEU A N 1
ATOM 920 C CA . LEU A 1 124 ? 6.954 -8.956 -2.626 1.00 90.88 124 LEU A CA 1
ATOM 921 C C . LEU A 1 124 ? 6.036 -7.743 -2.738 1.00 90.88 124 LEU A C 1
ATOM 923 O O . LEU A 1 124 ? 4.965 -7.768 -2.1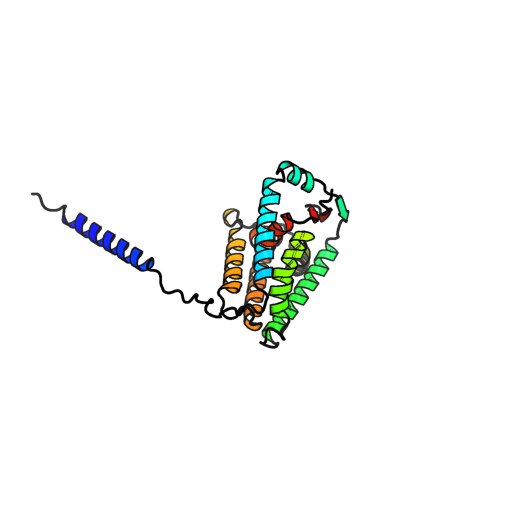39 1.00 90.88 124 LEU A O 1
ATOM 927 N N . ILE A 1 125 ? 6.413 -6.710 -3.493 1.00 90.25 125 ILE A N 1
ATOM 928 C CA . ILE A 1 125 ? 5.572 -5.521 -3.664 1.00 90.25 125 ILE A CA 1
ATOM 929 C C . ILE A 1 125 ? 4.349 -5.840 -4.526 1.00 90.25 125 ILE A C 1
ATOM 931 O O . ILE A 1 125 ? 3.225 -5.611 -4.085 1.00 90.25 125 ILE A O 1
ATOM 935 N N . TRP A 1 126 ? 4.538 -6.412 -5.713 1.00 89.75 126 TRP A N 1
ATOM 936 C CA . TRP A 1 126 ? 3.447 -6.619 -6.667 1.00 89.75 126 TRP A CA 1
ATOM 937 C C . TRP A 1 126 ? 2.615 -7.861 -6.356 1.00 89.75 126 TRP A C 1
ATOM 939 O O . TRP A 1 126 ? 1.386 -7.823 -6.356 1.00 89.75 126 TRP A O 1
ATOM 949 N N . THR A 1 127 ? 3.263 -8.982 -6.040 1.00 89.75 127 THR A N 1
ATOM 950 C CA . THR A 1 127 ? 2.537 -10.243 -5.847 1.00 89.75 127 THR A CA 1
ATOM 951 C C . THR A 1 127 ? 2.032 -10.382 -4.421 1.00 89.75 127 THR A C 1
ATOM 953 O O . THR A 1 127 ? 0.841 -10.600 -4.213 1.00 89.75 127 THR A O 1
ATOM 956 N N . LEU A 1 128 ? 2.905 -10.267 -3.416 1.00 91.25 128 LEU A N 1
ATOM 957 C CA . LEU A 1 128 ? 2.472 -10.513 -2.037 1.00 91.25 128 LEU A CA 1
ATOM 958 C C . LEU A 1 128 ? 1.734 -9.324 -1.429 1.00 91.25 128 LEU A C 1
ATOM 960 O O . LEU A 1 128 ? 0.667 -9.512 -0.854 1.00 91.25 128 LEU A O 1
ATOM 964 N N . MET A 1 129 ? 2.277 -8.114 -1.533 1.00 90.50 129 MET A N 1
ATOM 965 C CA . MET A 1 129 ? 1.693 -6.930 -0.908 1.00 90.50 129 MET A CA 1
ATOM 966 C C . MET A 1 129 ? 0.520 -6.389 -1.722 1.00 90.50 129 MET A C 1
ATOM 968 O O . MET A 1 129 ? -0.529 -6.134 -1.147 1.00 90.50 129 MET A O 1
ATOM 972 N N . TRP A 1 130 ? 0.657 -6.211 -3.034 1.00 91.19 130 TRP A N 1
ATOM 973 C CA . TRP A 1 130 ? -0.424 -5.630 -3.824 1.00 91.19 130 TRP A CA 1
ATOM 974 C C . TRP A 1 130 ? -1.538 -6.642 -4.098 1.00 91.19 130 TRP A C 1
ATOM 976 O O . TRP A 1 130 ? -2.660 -6.439 -3.642 1.00 91.19 130 TRP A O 1
ATOM 986 N N . ALA A 1 131 ? -1.256 -7.781 -4.733 1.00 89.69 131 ALA A N 1
ATOM 987 C CA . ALA A 1 131 ? -2.298 -8.776 -5.004 1.00 89.69 131 ALA A CA 1
ATOM 988 C C . ALA A 1 131 ? -2.695 -9.591 -3.754 1.00 89.69 131 ALA A C 1
ATOM 990 O O . ALA A 1 131 ? -3.865 -9.632 -3.364 1.00 89.69 131 ALA A O 1
ATOM 991 N N . GLY A 1 132 ? -1.723 -10.231 -3.099 1.00 90.50 132 GLY A N 1
ATOM 992 C CA . GLY A 1 132 ? -1.959 -11.169 -2.000 1.00 90.50 132 GLY A CA 1
ATOM 993 C C . GLY A 1 132 ? -2.605 -10.519 -0.779 1.00 90.50 132 GLY A C 1
ATOM 994 O O . GLY A 1 132 ? -3.631 -10.997 -0.291 1.00 90.50 132 GLY A O 1
ATOM 995 N N . LEU A 1 133 ? -2.051 -9.403 -0.299 1.00 88.69 133 LEU A N 1
ATOM 996 C CA . LEU A 1 133 ? -2.588 -8.713 0.869 1.00 88.69 133 LEU A CA 1
ATOM 997 C C . LEU A 1 133 ? -3.964 -8.121 0.580 1.00 88.69 133 LEU A C 1
ATOM 999 O O . LEU A 1 133 ? -4.791 -8.131 1.480 1.00 88.69 133 LEU A O 1
ATOM 1003 N N . THR A 1 134 ? -4.251 -7.668 -0.644 1.00 88.69 134 THR A N 1
ATOM 1004 C CA . THR A 1 134 ? -5.602 -7.214 -1.022 1.00 88.69 134 THR A CA 1
ATOM 1005 C C . THR A 1 134 ? -6.626 -8.330 -0.844 1.00 88.69 134 THR A C 1
ATOM 1007 O O . THR A 1 134 ? -7.656 -8.120 -0.202 1.00 88.69 134 THR A O 1
ATOM 1010 N N . LEU A 1 135 ? -6.325 -9.540 -1.324 1.00 87.00 135 LEU A N 1
ATOM 1011 C CA . LEU A 1 135 ? -7.202 -10.700 -1.141 1.00 87.00 135 LEU A CA 1
ATOM 1012 C C . LEU A 1 135 ? -7.341 -11.074 0.339 1.00 87.00 135 LEU A C 1
ATOM 1014 O O . LEU A 1 135 ? -8.455 -11.247 0.831 1.00 87.00 135 LEU A O 1
ATOM 1018 N N . LEU A 1 136 ? -6.226 -11.147 1.071 1.00 85.50 136 LEU A N 1
ATOM 1019 C CA . LEU A 1 136 ? -6.237 -11.462 2.501 1.00 85.50 136 LEU A CA 1
ATOM 1020 C C . LEU A 1 136 ? -7.023 -10.424 3.305 1.00 85.50 136 LEU A C 1
ATOM 1022 O O . LEU A 1 136 ? -7.781 -10.791 4.195 1.00 85.50 136 LEU A O 1
ATOM 1026 N N . GLN A 1 137 ? -6.893 -9.143 2.981 1.00 83.31 137 GLN A N 1
ATOM 1027 C CA . GLN A 1 137 ? -7.629 -8.053 3.620 1.00 83.31 137 GLN A CA 1
ATOM 1028 C C . GLN A 1 137 ? -9.126 -8.144 3.332 1.00 83.31 137 GLN A C 1
ATOM 1030 O O . GLN A 1 137 ? -9.943 -7.919 4.223 1.00 83.31 137 GLN A O 1
ATOM 1035 N N . GLY A 1 138 ? -9.488 -8.533 2.108 1.00 79.00 138 GLY A N 1
ATOM 1036 C CA . GLY A 1 138 ? -10.871 -8.787 1.715 1.00 79.00 138 GLY A CA 1
ATOM 1037 C C . GLY A 1 138 ? -11.502 -9.985 2.427 1.00 79.00 138 GLY A C 1
ATOM 1038 O O . GLY A 1 138 ? -12.721 -10.066 2.480 1.00 79.00 138 GLY A O 1
ATOM 1039 N N . VAL A 1 139 ? -10.709 -10.892 3.007 1.00 78.69 139 VAL A N 1
ATOM 1040 C CA . VAL A 1 139 ? -11.204 -12.059 3.762 1.00 78.69 139 VAL A CA 1
ATOM 1041 C C . VAL A 1 139 ? -11.132 -11.820 5.276 1.00 78.69 139 VAL A C 1
ATOM 1043 O O . VAL A 1 139 ? -12.132 -11.968 5.980 1.00 78.69 139 VAL A O 1
ATOM 1046 N N . PHE A 1 140 ? -9.960 -11.425 5.776 1.00 74.44 140 PHE A N 1
ATOM 1047 C CA . PHE A 1 140 ? -9.608 -11.327 7.199 1.00 74.44 140 PHE A CA 1
ATOM 1048 C C . PHE A 1 140 ? -9.703 -9.909 7.787 1.00 74.44 140 PHE A C 1
ATOM 1050 O O . PHE A 1 140 ? -9.517 -9.738 8.993 1.00 74.44 140 PHE A O 1
ATOM 1057 N N . GLY A 1 141 ? -9.978 -8.891 6.972 1.00 77.31 141 GLY A N 1
ATOM 1058 C CA . GLY A 1 141 ? -10.143 -7.512 7.428 1.00 77.31 141 GLY A CA 1
ATOM 1059 C C . GLY A 1 141 ? -8.840 -6.743 7.558 1.00 77.31 141 GLY A C 1
ATOM 1060 O O . GLY A 1 141 ? -7.915 -6.923 6.773 1.00 77.31 141 GLY A O 1
ATOM 1061 N N . ASP A 1 142 ? -8.791 -5.846 8.544 1.00 78.19 142 ASP A N 1
ATOM 1062 C CA . ASP A 1 142 ? -7.730 -4.845 8.726 1.00 78.19 142 ASP A CA 1
ATOM 1063 C C . ASP A 1 142 ? -6.395 -5.451 9.219 1.00 78.19 142 ASP A C 1
ATOM 1065 O O . ASP A 1 142 ? -5.994 -5.307 10.380 1.00 78.19 142 ASP A O 1
ATOM 1069 N N . LEU A 1 143 ? -5.705 -6.136 8.304 1.00 80.50 143 LEU A N 1
ATOM 1070 C CA . LEU A 1 143 ? -4.333 -6.631 8.436 1.00 80.50 143 LEU A CA 1
ATOM 1071 C C . LEU A 1 143 ? -3.313 -5.497 8.264 1.00 80.50 143 LEU A C 1
ATOM 1073 O O . LEU A 1 143 ? -2.262 -5.496 8.912 1.00 80.50 143 LEU A O 1
ATOM 1077 N N . TRP A 1 144 ? -3.621 -4.507 7.419 1.00 83.44 144 TRP A N 1
ATOM 1078 C CA . TRP A 1 144 ? -2.707 -3.403 7.117 1.00 83.44 144 TRP A CA 1
ATOM 1079 C C . TRP A 1 144 ? -2.336 -2.593 8.357 1.00 83.44 144 TRP A C 1
ATOM 1081 O O . TRP A 1 144 ? -1.179 -2.204 8.516 1.00 83.44 144 TRP A O 1
ATOM 1091 N N . SER A 1 145 ? -3.270 -2.399 9.294 1.00 79.12 145 SER A N 1
ATOM 1092 C CA . SER A 1 145 ? -2.992 -1.677 10.541 1.00 79.12 145 SER A CA 1
ATOM 1093 C C . SER A 1 145 ? -1.841 -2.259 11.374 1.00 79.12 145 SER A C 1
ATOM 1095 O O . SER A 1 145 ? -1.301 -1.544 12.228 1.00 79.12 145 SER A O 1
ATOM 1097 N N . TRP A 1 146 ? -1.463 -3.518 11.138 1.00 79.00 146 TRP A N 1
ATOM 1098 C CA . TRP A 1 146 ? -0.347 -4.210 11.782 1.00 79.00 146 TRP A CA 1
ATOM 1099 C C . TRP A 1 146 ? 0.939 -4.152 10.972 1.00 79.00 146 TRP A C 1
ATOM 1101 O O . TRP A 1 146 ? 1.994 -3.872 11.536 1.00 79.00 146 TRP A O 1
ATOM 1111 N N . LEU A 1 147 ? 0.832 -4.418 9.669 1.00 82.50 147 LEU A N 1
ATOM 1112 C CA . LEU A 1 147 ? 1.972 -4.494 8.755 1.00 82.50 147 LEU A CA 1
ATOM 1113 C C . LEU A 1 147 ? 2.517 -3.110 8.371 1.00 82.50 147 LEU A C 1
ATOM 1115 O O . LEU A 1 147 ? 3.620 -2.996 7.849 1.00 82.50 147 LEU A O 1
ATOM 1119 N N . ASN A 1 148 ? 1.744 -2.052 8.619 1.00 85.56 148 ASN A N 1
ATOM 1120 C CA . ASN A 1 148 ? 2.116 -0.678 8.319 1.00 85.56 148 ASN A CA 1
ATOM 1121 C C . ASN A 1 148 ? 3.548 -0.365 8.830 1.00 85.56 148 ASN A C 1
ATOM 1123 O O . ASN A 1 148 ? 3.774 -0.404 10.043 1.00 85.56 148 ASN A O 1
ATOM 1127 N N . PRO A 1 149 ? 4.505 -0.013 7.949 1.00 88.19 149 PRO A N 1
ATOM 1128 C CA . PRO A 1 149 ? 5.914 0.176 8.306 1.00 88.19 149 PRO A CA 1
ATOM 1129 C C . PRO A 1 149 ? 6.214 1.534 8.967 1.00 88.19 149 PRO A C 1
ATOM 1131 O O . PRO A 1 149 ? 7.373 1.846 9.226 1.00 88.19 149 PRO A O 1
ATOM 1134 N N . TRP A 1 150 ? 5.205 2.371 9.230 1.00 87.38 150 TRP A N 1
ATOM 1135 C CA . TRP A 1 150 ? 5.382 3.702 9.825 1.00 87.38 150 TRP A CA 1
ATOM 1136 C C . TRP A 1 150 ? 5.020 3.760 11.312 1.00 87.38 150 TRP A C 1
ATOM 1138 O O . TRP A 1 150 ? 5.611 4.551 12.048 1.00 87.38 150 TRP A O 1
ATOM 1148 N N . TYR A 1 151 ? 4.073 2.936 11.780 1.00 85.06 151 TYR A N 1
ATOM 1149 C CA . TYR A 1 151 ? 3.567 3.009 13.160 1.00 85.06 151 TYR A CA 1
ATOM 1150 C C . TYR A 1 151 ? 4.660 2.756 14.212 1.00 85.06 151 TYR A C 1
ATOM 1152 O O . TYR A 1 151 ? 4.764 3.498 15.189 1.00 85.06 151 TYR A O 1
ATOM 1160 N N . GLY A 1 152 ? 5.493 1.736 14.003 1.00 85.25 152 GLY A N 1
ATOM 1161 C CA . GLY A 1 152 ? 6.607 1.366 14.873 1.00 85.25 152 GLY A CA 1
ATOM 1162 C C . GLY A 1 152 ? 7.642 2.487 15.016 1.00 85.25 152 GLY A C 1
ATOM 1163 O O . GLY A 1 152 ? 7.850 2.957 16.140 1.00 85.25 152 GLY A O 1
ATOM 1164 N N . PRO A 1 153 ? 8.244 2.965 13.907 1.00 86.88 153 PRO A N 1
ATOM 1165 C CA . PRO A 1 153 ? 9.181 4.087 13.932 1.00 86.88 153 PRO A CA 1
ATOM 1166 C C . PRO A 1 153 ? 8.582 5.361 14.539 1.00 86.88 153 PRO A C 1
ATOM 1168 O O . PRO A 1 153 ? 9.204 5.981 15.401 1.00 86.88 153 PRO A O 1
ATOM 1171 N N . TRP A 1 154 ? 7.345 5.717 14.171 1.00 86.88 154 TRP A N 1
ATOM 1172 C CA . TRP A 1 154 ? 6.657 6.878 14.744 1.00 86.88 154 TRP A CA 1
ATOM 1173 C C . TRP A 1 154 ? 6.485 6.750 16.262 1.00 86.88 154 TRP A C 1
ATOM 1175 O O . TRP A 1 154 ? 6.764 7.699 16.993 1.00 86.88 154 TRP A O 1
ATOM 1185 N N . ARG A 1 155 ? 6.084 5.572 16.761 1.00 84.19 155 ARG A N 1
ATOM 1186 C CA . ARG A 1 155 ? 5.901 5.331 18.200 1.00 84.19 155 ARG A CA 1
ATOM 1187 C C . ARG A 1 155 ? 7.215 5.395 18.980 1.00 84.19 155 ARG A C 1
ATOM 1189 O O . ARG A 1 155 ? 7.217 5.809 20.138 1.00 84.19 155 ARG A O 1
ATOM 1196 N N . LEU A 1 156 ? 8.320 4.958 18.379 1.00 85.62 156 LEU A N 1
ATOM 1197 C CA . LEU A 1 156 ? 9.641 5.050 18.999 1.00 85.62 156 LEU A CA 1
ATOM 1198 C C . LEU A 1 156 ? 10.082 6.514 19.124 1.00 85.62 156 LEU A C 1
ATOM 1200 O O . LEU A 1 156 ? 10.508 6.936 20.197 1.00 85.62 156 LEU A O 1
ATOM 1204 N N . ILE A 1 157 ? 9.907 7.292 18.053 1.00 85.38 157 ILE A N 1
ATOM 1205 C CA . ILE A 1 157 ? 10.251 8.717 18.013 1.00 85.38 157 ILE A CA 1
ATOM 1206 C C . ILE A 1 157 ? 9.384 9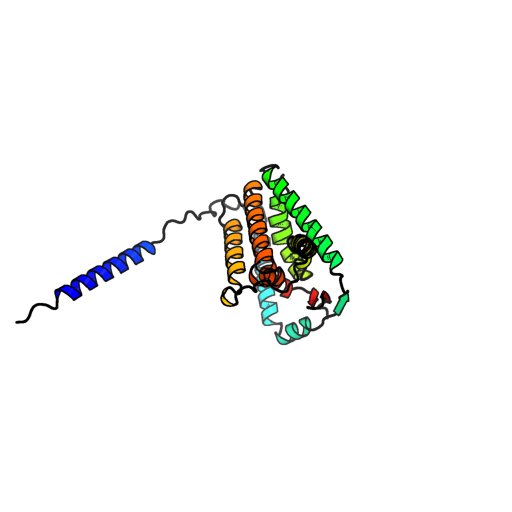.526 18.980 1.00 85.38 157 ILE A C 1
ATOM 1208 O O . ILE A 1 157 ? 9.919 10.320 19.750 1.00 85.38 157 ILE A O 1
ATOM 1212 N N . SER A 1 158 ? 8.067 9.304 19.005 1.00 83.06 158 SER A N 1
ATOM 1213 C CA . SER A 1 158 ? 7.168 10.037 19.908 1.00 83.06 158 SER A CA 1
ATOM 1214 C C . SER A 1 158 ? 7.471 9.759 21.382 1.00 83.06 158 SER A C 1
ATOM 1216 O O . SER A 1 158 ? 7.472 10.682 22.198 1.00 83.06 158 SER A O 1
ATOM 1218 N N . ARG A 1 159 ? 7.828 8.513 21.728 1.00 83.88 159 ARG A N 1
ATOM 1219 C CA . ARG A 1 159 ? 8.300 8.156 23.076 1.00 83.88 159 ARG A CA 1
ATOM 1220 C C . ARG A 1 159 ? 9.620 8.830 23.434 1.00 83.88 159 ARG A C 1
ATOM 1222 O O . ARG A 1 159 ? 9.757 9.302 24.559 1.00 83.88 159 ARG A O 1
ATOM 1229 N N . LEU A 1 160 ? 10.572 8.872 22.502 1.00 84.25 160 LEU A N 1
ATOM 1230 C CA . LEU A 1 160 ? 11.890 9.466 22.731 1.00 84.25 160 LEU A CA 1
ATOM 1231 C C . LEU A 1 160 ? 11.808 10.987 22.903 1.00 84.25 160 LEU A C 1
ATOM 1233 O O . LEU A 1 160 ? 12.430 11.542 23.804 1.00 84.25 160 LEU A O 1
ATOM 1237 N N . LEU A 1 161 ? 10.996 11.650 22.079 1.00 80.44 161 LEU A N 1
ATOM 1238 C CA . LEU A 1 161 ? 10.797 13.099 22.119 1.00 80.44 161 LEU A CA 1
ATOM 1239 C C . LEU A 1 161 ? 9.864 13.553 23.251 1.00 80.44 161 LEU A C 1
ATOM 1241 O O . LEU A 1 161 ? 9.678 14.754 23.425 1.00 80.44 161 LEU A O 1
ATOM 1245 N N . ARG A 1 162 ? 9.239 12.620 23.994 1.00 72.25 162 ARG A N 1
ATOM 1246 C CA . ARG A 1 162 ? 8.131 12.895 24.936 1.00 72.25 162 ARG A CA 1
ATOM 1247 C C . ARG A 1 162 ? 7.042 13.788 24.324 1.00 72.25 162 ARG A C 1
ATOM 1249 O O . ARG A 1 162 ? 6.316 14.472 25.041 1.00 72.25 162 ARG A O 1
ATOM 1256 N N . ALA A 1 163 ? 6.932 13.771 22.999 1.00 66.19 163 ALA A N 1
ATOM 1257 C CA . ALA A 1 163 ? 5.933 14.513 22.267 1.00 66.19 163 ALA A CA 1
ATOM 1258 C C . ALA A 1 163 ? 4.609 13.777 22.472 1.00 66.19 163 ALA A C 1
ATOM 1260 O O . ALA A 1 163 ? 4.391 12.695 21.921 1.00 66.19 163 ALA A O 1
ATOM 1261 N N . GLY A 1 164 ? 3.754 14.326 23.333 1.00 58.38 164 GLY A N 1
ATOM 1262 C CA . GLY A 1 164 ? 2.359 13.914 23.375 1.00 58.38 164 GLY A CA 1
ATOM 1263 C C . GLY A 1 164 ? 1.695 14.188 22.023 1.00 58.38 164 GLY A C 1
ATOM 1264 O O . GLY A 1 164 ? 2.152 15.028 21.253 1.00 58.38 164 GLY A O 1
ATOM 1265 N N . ASP A 1 165 ? 0.570 13.525 21.752 1.00 59.62 165 ASP A N 1
ATOM 1266 C CA . ASP A 1 165 ? -0.316 13.871 20.620 1.00 59.62 165 ASP A CA 1
ATOM 1267 C C . ASP A 1 165 ? -0.882 15.315 20.751 1.00 59.62 165 ASP A C 1
ATOM 1269 O O . ASP A 1 165 ? -1.569 15.821 19.862 1.00 59.62 165 ASP A O 1
ATOM 1273 N N . GLU A 1 166 ? -0.612 15.981 21.878 1.00 51.53 166 GLU A N 1
ATOM 1274 C CA . GLU A 1 166 ? -1.011 17.342 22.211 1.00 51.53 166 GLU A CA 1
ATOM 1275 C C . GLU A 1 166 ? -0.100 18.360 21.510 1.00 51.53 166 GLU A C 1
ATOM 1277 O O . GLU A 1 166 ? 1.029 18.605 21.923 1.00 51.53 166 GLU A O 1
ATOM 1282 N N . GLY A 1 167 ? -0.600 18.954 20.424 1.00 58.41 167 GLY A N 1
ATOM 1283 C CA . GLY A 1 167 ? 0.072 20.041 19.697 1.00 58.41 167 GLY A CA 1
ATOM 1284 C C . GLY A 1 167 ? 0.361 19.749 18.226 1.00 58.41 167 GLY A C 1
ATOM 1285 O O . GLY A 1 167 ? 0.766 20.652 17.498 1.00 58.41 167 GLY A O 1
ATOM 1286 N N . ILE A 1 168 ? 0.111 18.525 17.757 1.00 68.50 168 ILE A N 1
ATOM 1287 C CA . ILE A 1 168 ? 0.304 18.186 16.346 1.00 68.50 168 ILE A CA 1
ATOM 1288 C C . ILE A 1 168 ? -0.819 18.825 15.506 1.00 68.50 168 ILE A C 1
ATOM 1290 O O . ILE A 1 168 ? -2.004 18.592 15.789 1.00 68.50 168 ILE A O 1
ATOM 1294 N N . PRO A 1 169 ? -0.494 19.628 14.474 1.00 66.38 169 PRO A N 1
ATOM 1295 C CA . PRO A 1 169 ? -1.499 20.256 13.631 1.00 66.38 169 PRO A CA 1
ATOM 1296 C C . PRO A 1 169 ? -2.326 19.184 12.920 1.00 66.38 169 PRO A C 1
ATOM 1298 O O . PRO A 1 169 ? -1.807 18.311 12.225 1.00 66.38 169 PRO A O 1
ATOM 1301 N N . ARG A 1 170 ? -3.649 19.249 13.095 1.00 69.44 170 ARG A N 1
ATOM 1302 C CA . ARG A 1 170 ? -4.566 18.350 12.391 1.00 69.44 170 ARG A CA 1
ATOM 1303 C C . ARG A 1 170 ? -4.520 18.652 10.900 1.00 69.44 170 ARG A C 1
ATOM 1305 O O . ARG A 1 170 ? -4.507 19.819 10.508 1.00 69.44 170 ARG A O 1
ATOM 1312 N N . LEU A 1 171 ? -4.565 17.595 10.088 1.00 71.94 171 LEU A N 1
ATOM 1313 C CA . LEU A 1 171 ? -4.653 17.739 8.642 1.00 71.94 171 LEU A CA 1
ATOM 1314 C C . LEU A 1 171 ? -5.847 18.653 8.295 1.00 71.94 171 LEU A C 1
ATOM 1316 O O . LEU A 1 171 ? -6.949 18.443 8.823 1.00 71.94 171 LEU A O 1
ATOM 1320 N N . PRO A 1 172 ? -5.652 19.682 7.456 1.00 74.81 172 PRO A N 1
ATOM 1321 C CA . PRO A 1 172 ? -6.713 20.626 7.159 1.00 74.81 172 PRO A CA 1
ATOM 1322 C C . PRO A 1 172 ? -7.924 19.939 6.515 1.00 74.81 172 PRO A C 1
ATOM 1324 O O . PRO A 1 172 ? -7.773 19.112 5.620 1.00 74.81 172 PRO A O 1
ATOM 1327 N N . ARG A 1 173 ? -9.146 20.312 6.922 1.00 74.12 173 ARG A N 1
ATOM 1328 C CA . ARG A 1 173 ? -10.384 19.649 6.453 1.00 74.12 173 ARG A CA 1
ATOM 1329 C C . ARG A 1 173 ? -10.572 19.686 4.931 1.00 74.12 173 ARG A C 1
ATOM 1331 O O . ARG A 1 173 ? -11.153 18.760 4.382 1.00 74.12 173 ARG A O 1
ATOM 1338 N N . TRP A 1 174 ? -10.069 20.728 4.271 1.00 74.81 174 TRP A N 1
ATOM 1339 C CA . TRP A 1 174 ? -10.118 20.899 2.815 1.00 74.81 174 TRP A CA 1
ATOM 1340 C C . TRP A 1 174 ? -9.224 19.913 2.053 1.00 74.81 174 TRP A C 1
ATOM 1342 O O . TRP A 1 174 ? -9.573 19.537 0.939 1.00 74.81 174 TRP A O 1
ATOM 1352 N N . LEU A 1 175 ? -8.126 19.435 2.657 1.00 74.62 175 LEU A N 1
ATOM 1353 C CA . LEU A 1 175 ? -7.298 18.394 2.042 1.00 74.62 175 LEU A CA 1
ATOM 1354 C C . LEU A 1 175 ? -8.031 17.050 2.002 1.00 74.62 175 LEU A C 1
ATOM 1356 O O . LEU A 1 175 ? -7.818 16.287 1.067 1.00 74.62 175 LEU A O 1
ATOM 1360 N N . GLY A 1 176 ? -8.921 16.767 2.962 1.00 80.69 176 GLY A N 1
ATOM 1361 C CA . GLY A 1 176 ? -9.736 15.549 2.966 1.00 80.69 176 GLY A CA 1
ATOM 1362 C C . GLY A 1 176 ? -8.914 14.304 2.613 1.00 80.69 176 GLY A C 1
ATOM 1363 O O . GLY A 1 176 ? -7.860 14.081 3.205 1.00 80.69 176 GLY A O 1
ATOM 1364 N N . CYS A 1 177 ? -9.377 13.545 1.612 1.00 82.12 177 CYS A N 1
ATOM 1365 C CA . CYS A 1 177 ? -8.681 12.379 1.052 1.00 82.12 177 CYS A CA 1
ATOM 1366 C C . CYS A 1 177 ? -7.900 12.669 -0.248 1.00 82.12 177 CYS A C 1
ATOM 1368 O O . CYS A 1 177 ? -7.473 11.735 -0.926 1.00 82.12 177 CYS A O 1
ATOM 1370 N N . TRP A 1 178 ? -7.715 13.940 -0.625 1.00 87.00 178 TRP A N 1
ATOM 1371 C CA . TRP A 1 178 ? -6.988 14.308 -1.846 1.00 87.00 178 TRP A CA 1
ATOM 1372 C C . TRP A 1 178 ? -5.541 13.807 -1.880 1.00 87.00 178 TRP A C 1
ATOM 1374 O O . TRP A 1 178 ? -5.139 13.303 -2.928 1.00 87.00 178 TRP A O 1
ATOM 1384 N N . PRO A 1 179 ? -4.750 13.877 -0.787 1.00 87.19 179 PRO A N 1
ATOM 1385 C CA . PRO A 1 179 ? -3.381 13.373 -0.833 1.00 87.19 179 PRO A CA 1
ATOM 1386 C C . PRO A 1 179 ? -3.336 11.864 -1.104 1.00 87.19 179 PRO A C 1
ATOM 1388 O O . PRO A 1 179 ? -2.537 11.426 -1.928 1.00 87.19 179 PRO A O 1
ATOM 1391 N N . ALA A 1 180 ? -4.246 11.085 -0.505 1.00 87.69 180 ALA A N 1
ATOM 1392 C CA . ALA A 1 180 ? -4.369 9.657 -0.795 1.00 87.69 180 ALA A CA 1
ATOM 1393 C C . ALA A 1 180 ? -4.750 9.398 -2.261 1.00 87.69 180 ALA A C 1
ATOM 1395 O O . ALA A 1 180 ? -4.201 8.492 -2.878 1.00 87.69 180 ALA A O 1
ATOM 1396 N N . PHE A 1 181 ? -5.643 10.207 -2.839 1.00 88.56 181 PHE A N 1
ATOM 1397 C CA . PHE A 1 181 ? -6.016 10.090 -4.251 1.00 88.56 181 PHE A CA 1
ATOM 1398 C C . PHE A 1 181 ? -4.837 10.370 -5.192 1.00 88.56 181 PHE A C 1
ATOM 1400 O O . PHE A 1 181 ? -4.593 9.594 -6.110 1.00 88.56 181 PHE A O 1
ATOM 1407 N N . ILE A 1 182 ? -4.079 11.443 -4.949 1.00 90.38 182 ILE A N 1
ATOM 1408 C CA . ILE A 1 182 ? -2.908 11.799 -5.766 1.00 90.38 182 ILE A CA 1
ATOM 1409 C C . ILE A 1 182 ? -1.838 10.705 -5.678 1.00 90.38 182 ILE A C 1
ATOM 1411 O O . ILE A 1 182 ? -1.277 10.314 -6.698 1.00 90.38 182 ILE A O 1
ATOM 1415 N N . LEU A 1 183 ? -1.579 10.181 -4.476 1.00 89.94 183 LEU A N 1
ATOM 1416 C CA . LEU A 1 183 ? -0.628 9.087 -4.279 1.00 89.94 183 LEU A CA 1
ATOM 1417 C C . LEU A 1 183 ? -1.088 7.795 -4.959 1.00 89.94 183 LEU A C 1
ATOM 1419 O O . LEU A 1 183 ? -0.278 7.132 -5.598 1.00 89.94 183 LEU A O 1
ATOM 1423 N N . PHE A 1 184 ? -2.378 7.467 -4.874 1.00 90.25 184 PHE A N 1
ATOM 1424 C CA . PHE A 1 184 ? -2.947 6.323 -5.583 1.00 90.25 184 PHE A CA 1
ATOM 1425 C C . PHE A 1 184 ? -2.833 6.485 -7.101 1.00 90.25 184 PHE A C 1
ATOM 1427 O O . PHE A 1 184 ? -2.456 5.544 -7.790 1.00 90.25 184 PHE A O 1
ATOM 1434 N N . PHE A 1 185 ? -3.105 7.680 -7.628 1.00 89.62 185 PHE A N 1
ATOM 1435 C CA . PHE A 1 185 ? -2.947 7.965 -9.050 1.00 89.62 185 PHE A CA 1
ATOM 1436 C C . PHE A 1 185 ? -1.486 7.831 -9.493 1.00 89.62 185 PHE A C 1
ATOM 1438 O O . PHE A 1 185 ? -1.216 7.209 -10.513 1.00 89.62 185 PHE A O 1
ATOM 1445 N N . ALA A 1 186 ? -0.539 8.356 -8.711 1.00 89.75 186 ALA A N 1
ATOM 1446 C CA . ALA A 1 186 ? 0.888 8.204 -8.984 1.00 89.75 186 ALA A CA 1
ATOM 1447 C C . ALA A 1 186 ? 1.328 6.731 -8.945 1.00 89.75 186 ALA A C 1
ATOM 1449 O O . ALA A 1 186 ? 2.104 6.302 -9.794 1.00 89.75 186 ALA A O 1
ATOM 1450 N N . PHE A 1 187 ? 0.801 5.953 -7.996 1.00 90.75 187 PHE A N 1
ATOM 1451 C CA . PHE A 1 187 ? 1.031 4.514 -7.913 1.00 90.75 187 PHE A CA 1
ATOM 1452 C C . PHE A 1 187 ? 0.474 3.777 -9.138 1.00 90.75 187 PHE A C 1
ATOM 1454 O O . PHE A 1 187 ? 1.215 3.047 -9.784 1.00 90.75 187 PHE A O 1
ATOM 1461 N N . ALA A 1 188 ? -0.785 4.022 -9.514 1.00 88.38 188 ALA A N 1
ATOM 1462 C CA . ALA A 1 188 ? -1.412 3.399 -10.680 1.00 88.38 188 ALA A CA 1
ATOM 1463 C C . ALA A 1 188 ? -0.722 3.801 -11.993 1.00 88.38 188 ALA A C 1
ATOM 1465 O O . ALA A 1 188 ? -0.564 2.983 -12.894 1.00 88.38 188 ALA A O 1
ATOM 1466 N N . TRP A 1 189 ? -0.271 5.054 -12.096 1.00 88.06 189 TRP A N 1
ATOM 1467 C CA . TRP A 1 189 ? 0.543 5.517 -13.216 1.00 88.06 189 TRP A CA 1
ATOM 1468 C C . TRP A 1 189 ? 1.864 4.747 -13.288 1.00 88.06 189 TRP A C 1
ATOM 1470 O O . TRP A 1 189 ? 2.236 4.267 -14.355 1.00 88.06 189 TRP A O 1
ATOM 1480 N N . PHE A 1 190 ? 2.560 4.600 -12.158 1.00 85.62 190 PHE A N 1
ATOM 1481 C CA . PHE A 1 190 ? 3.801 3.832 -12.097 1.00 85.62 190 PHE A CA 1
ATOM 1482 C C . PHE A 1 190 ? 3.579 2.346 -12.412 1.00 85.62 190 PHE A C 1
ATOM 1484 O O . PHE A 1 190 ? 4.386 1.752 -13.105 1.00 85.62 190 PHE A O 1
ATOM 1491 N N . GLU A 1 191 ? 2.484 1.745 -11.952 1.00 85.50 191 GLU A N 1
ATOM 1492 C CA . GLU A 1 191 ? 2.159 0.340 -12.225 1.00 85.50 191 GLU A CA 1
ATOM 1493 C C . GLU A 1 191 ? 1.830 0.089 -13.706 1.00 85.50 191 GLU A C 1
ATOM 1495 O O . GLU A 1 191 ? 2.262 -0.911 -14.272 1.00 85.50 191 GLU A O 1
ATOM 1500 N N . LEU A 1 192 ? 1.065 0.986 -14.340 1.00 81.69 192 LEU A N 1
ATOM 1501 C CA . LEU A 1 192 ? 0.460 0.724 -15.653 1.00 81.69 192 LEU A CA 1
ATOM 1502 C C . LEU A 1 192 ? 1.196 1.356 -16.836 1.00 81.69 192 LEU A C 1
ATOM 1504 O O . LEU A 1 192 ? 1.120 0.835 -17.946 1.00 81.69 192 LEU A O 1
ATOM 1508 N N . ILE A 1 193 ? 1.827 2.513 -16.638 1.00 80.62 193 ILE A N 1
ATOM 1509 C CA . ILE A 1 193 ? 2.373 3.330 -17.737 1.00 80.62 193 ILE A CA 1
ATOM 1510 C C . ILE A 1 193 ? 3.893 3.263 -17.771 1.00 80.62 193 ILE A C 1
ATOM 1512 O O . ILE A 1 193 ? 4.510 3.483 -18.816 1.00 80.62 193 ILE A O 1
ATOM 1516 N N . ASP A 1 194 ? 4.510 2.964 -16.637 1.00 79.44 194 ASP A N 1
ATOM 1517 C CA . ASP A 1 194 ? 5.947 2.873 -16.569 1.00 79.44 194 ASP A CA 1
ATOM 1518 C C . ASP A 1 194 ? 6.488 1.725 -17.453 1.00 79.44 194 ASP A C 1
ATOM 1520 O O . ASP A 1 194 ? 5.938 0.626 -17.427 1.00 79.44 194 ASP A O 1
ATOM 1524 N N . PRO A 1 195 ? 7.564 1.930 -18.240 1.00 73.88 195 PRO A N 1
ATOM 1525 C CA . PRO A 1 195 ? 8.104 0.883 -19.114 1.00 73.88 195 PRO A CA 1
ATOM 1526 C C . PRO A 1 195 ? 8.731 -0.316 -18.389 1.00 73.88 195 PRO A C 1
ATOM 1528 O O . PRO A 1 195 ? 8.911 -1.369 -19.002 1.00 73.88 195 PRO A O 1
ATOM 1531 N N . ALA A 1 196 ? 9.137 -0.155 -17.126 1.00 78.69 196 ALA A N 1
ATOM 1532 C CA . ALA A 1 196 ? 9.811 -1.194 -16.350 1.00 78.69 196 ALA A CA 1
ATOM 1533 C C . ALA A 1 196 ? 9.442 -1.100 -14.854 1.00 78.69 196 ALA A C 1
ATOM 1535 O O . ALA A 1 196 ? 10.320 -0.826 -14.026 1.00 78.69 196 ALA A O 1
ATOM 1536 N N . PRO A 1 197 ? 8.165 -1.327 -14.491 1.00 77.69 197 PRO A N 1
ATOM 1537 C CA . PRO A 1 197 ? 7.694 -1.241 -13.106 1.00 77.69 197 PRO A CA 1
ATOM 1538 C C . PRO A 1 197 ? 8.283 -2.350 -12.223 1.00 77.69 197 PRO A C 1
ATOM 1540 O O . PRO A 1 197 ? 8.368 -2.205 -11.004 1.00 77.69 197 PRO A O 1
ATOM 1543 N N . ASP A 1 198 ? 8.728 -3.443 -12.846 1.00 81.38 198 ASP A N 1
ATOM 1544 C CA . ASP A 1 198 ? 9.388 -4.569 -12.190 1.00 81.38 198 ASP A CA 1
ATOM 1545 C C . ASP A 1 198 ? 10.895 -4.364 -11.994 1.00 81.38 198 ASP A C 1
ATOM 1547 O O . ASP A 1 198 ? 11.526 -5.182 -11.328 1.00 81.38 198 ASP A O 1
ATOM 1551 N N . ASP A 1 199 ? 11.495 -3.298 -12.544 1.00 84.75 199 ASP A N 1
ATOM 1552 C CA . ASP A 1 199 ? 12.917 -3.021 -12.320 1.00 84.75 199 ASP A CA 1
ATOM 1553 C C . ASP A 1 199 ? 13.174 -2.770 -10.819 1.00 84.75 199 ASP A C 1
ATOM 1555 O O . ASP A 1 199 ? 12.666 -1.786 -10.263 1.00 84.75 199 ASP A O 1
ATOM 1559 N N . PRO A 1 200 ? 13.975 -3.616 -10.139 1.00 85.31 200 PRO A N 1
ATOM 1560 C CA . PRO A 1 200 ? 14.105 -3.564 -8.687 1.00 85.31 200 PRO A CA 1
ATOM 1561 C C . PRO A 1 200 ? 14.680 -2.248 -8.165 1.00 85.31 200 PRO A C 1
ATOM 1563 O O . PRO A 1 200 ? 14.286 -1.792 -7.093 1.00 85.31 200 PRO A O 1
ATOM 1566 N N . ALA A 1 201 ? 15.590 -1.618 -8.911 1.00 85.75 201 ALA A N 1
ATOM 1567 C CA . ALA A 1 201 ? 16.232 -0.380 -8.484 1.00 85.75 201 ALA A CA 1
ATOM 1568 C C . ALA A 1 201 ? 15.262 0.801 -8.572 1.00 85.75 201 ALA A C 1
ATOM 1570 O O . ALA A 1 201 ? 15.145 1.588 -7.630 1.00 85.75 201 ALA A O 1
ATOM 1571 N N . ARG A 1 202 ? 14.524 0.912 -9.681 1.00 86.75 202 ARG A N 1
ATOM 1572 C CA . ARG A 1 202 ? 13.514 1.963 -9.864 1.00 86.75 202 ARG A CA 1
ATOM 1573 C C . ARG A 1 202 ? 12.364 1.803 -8.882 1.00 86.75 202 ARG A C 1
ATOM 1575 O O . ARG A 1 202 ? 11.960 2.787 -8.261 1.00 86.75 202 ARG A O 1
ATOM 1582 N N . LEU A 1 203 ? 11.910 0.570 -8.672 1.00 88.19 203 LEU A N 1
ATOM 1583 C CA . LEU A 1 203 ? 10.877 0.266 -7.692 1.00 88.19 203 LEU A CA 1
ATOM 1584 C C . LEU A 1 203 ? 11.352 0.546 -6.257 1.00 88.19 203 LEU A C 1
ATOM 1586 O O . LEU A 1 203 ? 10.594 1.114 -5.474 1.00 88.19 203 LEU A O 1
ATOM 1590 N N . ALA A 1 204 ? 12.613 0.251 -5.916 1.00 89.62 204 ALA A N 1
ATOM 1591 C CA . ALA A 1 204 ? 13.187 0.607 -4.616 1.00 89.62 204 ALA A CA 1
ATOM 1592 C C . ALA A 1 204 ? 13.218 2.123 -4.388 1.00 89.62 204 ALA A C 1
ATOM 1594 O O . ALA A 1 204 ? 12.848 2.594 -3.313 1.00 89.62 204 ALA A O 1
ATOM 1595 N N . VAL A 1 205 ? 13.633 2.905 -5.388 1.00 89.88 205 VAL A N 1
ATOM 1596 C CA . VAL A 1 205 ? 13.641 4.371 -5.280 1.00 89.88 205 VAL A CA 1
ATOM 1597 C C . VAL A 1 205 ? 12.219 4.904 -5.115 1.00 89.88 205 VAL A C 1
ATOM 1599 O O . VAL A 1 205 ? 11.973 5.691 -4.203 1.00 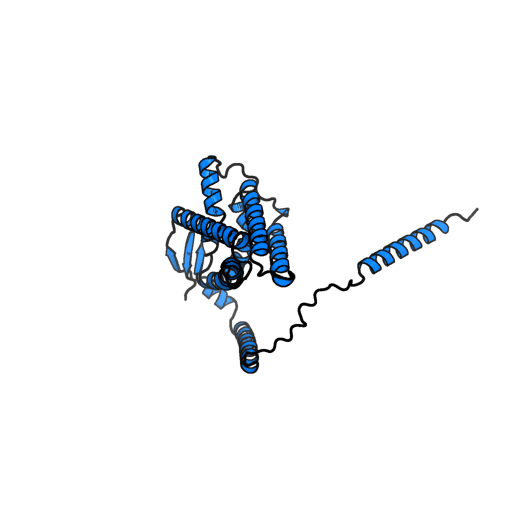89.88 205 VAL A O 1
ATOM 1602 N N . ALA A 1 206 ? 11.271 4.450 -5.938 1.00 90.38 206 ALA A N 1
ATOM 1603 C CA . ALA A 1 206 ? 9.875 4.874 -5.856 1.00 90.38 206 ALA A CA 1
ATOM 1604 C C . ALA A 1 206 ? 9.248 4.518 -4.497 1.00 90.38 206 ALA A C 1
ATOM 1606 O O . ALA A 1 206 ? 8.681 5.384 -3.828 1.00 90.38 206 ALA A O 1
ATOM 1607 N N . ALA A 1 207 ? 9.413 3.272 -4.044 1.00 89.56 207 ALA A N 1
ATOM 1608 C CA . ALA A 1 207 ? 8.913 2.808 -2.754 1.00 89.56 207 ALA A CA 1
ATOM 1609 C C . ALA A 1 207 ? 9.585 3.536 -1.577 1.00 89.56 207 ALA A C 1
ATOM 1611 O O . ALA A 1 207 ? 8.915 3.904 -0.611 1.00 89.56 207 ALA A O 1
ATOM 1612 N N . GLY A 1 208 ? 10.893 3.793 -1.656 1.00 90.44 208 GLY A N 1
ATOM 1613 C CA . GLY A 1 208 ? 11.639 4.541 -0.646 1.00 90.44 208 GLY A CA 1
ATOM 1614 C C . GLY A 1 208 ? 11.195 6.001 -0.547 1.00 90.44 208 GLY A C 1
ATOM 1615 O O . GLY A 1 208 ? 10.946 6.490 0.555 1.00 90.44 208 GLY A O 1
ATOM 1616 N N . LEU A 1 209 ? 11.027 6.685 -1.685 1.00 92.12 209 LEU A N 1
ATOM 1617 C CA . LEU A 1 209 ? 10.495 8.052 -1.741 1.00 92.12 209 LEU A CA 1
ATOM 1618 C C . LEU A 1 209 ? 9.067 8.117 -1.200 1.00 92.12 209 LEU A C 1
ATOM 1620 O O . LEU A 1 209 ? 8.752 9.002 -0.406 1.00 92.12 209 LEU A O 1
ATOM 1624 N N . TYR A 1 210 ? 8.228 7.151 -1.575 1.00 91.19 210 TYR A N 1
ATOM 1625 C CA . TYR A 1 210 ? 6.874 7.018 -1.055 1.00 91.19 210 TYR A CA 1
ATOM 1626 C C . TYR A 1 210 ? 6.856 6.863 0.471 1.00 91.19 210 TYR A C 1
ATOM 1628 O O . TYR A 1 210 ? 6.117 7.565 1.174 1.00 91.19 210 TYR A O 1
ATOM 1636 N N . TRP A 1 211 ? 7.696 5.963 0.992 1.00 92.25 211 TRP A N 1
ATOM 1637 C CA . TRP A 1 211 ? 7.811 5.722 2.423 1.00 92.25 211 TRP A CA 1
ATOM 1638 C C . TRP A 1 211 ? 8.297 6.969 3.158 1.00 92.25 211 TRP A C 1
ATOM 1640 O O . TRP A 1 211 ? 7.698 7.334 4.170 1.00 92.25 211 TRP A O 1
ATOM 1650 N N . LEU A 1 212 ? 9.325 7.645 2.636 1.00 91.50 212 LEU A N 1
ATOM 1651 C CA . LEU A 1 212 ? 9.897 8.851 3.229 1.00 91.50 212 LEU A CA 1
ATOM 1652 C C . LEU A 1 212 ? 8.884 9.998 3.250 1.00 91.50 212 LEU A C 1
ATOM 1654 O O . LEU A 1 212 ? 8.690 10.618 4.292 1.00 91.50 212 LEU A O 1
ATOM 1658 N N . PHE A 1 213 ? 8.205 10.249 2.130 1.00 91.56 213 PHE A N 1
ATOM 1659 C CA . PHE A 1 213 ? 7.167 11.273 2.034 1.00 91.56 213 PHE A CA 1
ATOM 1660 C C . PHE A 1 213 ? 6.048 11.028 3.052 1.00 91.56 213 PHE A C 1
ATOM 1662 O O . PHE A 1 213 ? 5.705 11.917 3.835 1.00 91.56 213 PHE A O 1
ATOM 1669 N N . SER A 1 214 ? 5.536 9.796 3.102 1.00 89.88 214 SER A N 1
ATOM 1670 C CA . SER A 1 214 ? 4.491 9.407 4.051 1.00 89.88 214 SER A CA 1
ATOM 1671 C C . SER A 1 214 ? 4.964 9.523 5.500 1.00 89.88 214 SER A C 1
ATOM 1673 O O . SER A 1 214 ? 4.216 9.979 6.361 1.00 89.88 214 SER A O 1
ATOM 1675 N N . PHE A 1 215 ? 6.217 9.163 5.782 1.00 89.00 215 PHE A N 1
ATOM 1676 C CA . PHE A 1 215 ? 6.784 9.256 7.122 1.00 89.00 215 PHE A CA 1
ATOM 1677 C C . PHE A 1 215 ? 6.959 10.705 7.586 1.00 89.00 215 PHE A C 1
ATOM 1679 O O . PHE A 1 215 ? 6.572 11.039 8.704 1.00 89.00 215 PHE A O 1
ATOM 1686 N N . LEU A 1 216 ? 7.472 11.585 6.723 1.00 88.75 216 LEU A N 1
ATOM 1687 C CA . LEU A 1 216 ? 7.588 13.017 7.012 1.00 88.75 216 LEU A CA 1
ATOM 1688 C C . LEU A 1 216 ? 6.214 13.643 7.269 1.00 88.75 216 LEU A C 1
ATOM 1690 O O . LEU A 1 216 ? 6.048 14.405 8.221 1.00 88.75 216 LEU A O 1
ATOM 1694 N N . ALA A 1 217 ? 5.207 13.269 6.480 1.00 86.50 217 ALA A N 1
ATOM 1695 C CA . ALA A 1 217 ? 3.841 13.727 6.690 1.00 86.50 217 ALA A CA 1
ATOM 1696 C C . ALA A 1 217 ? 3.244 13.207 8.014 1.00 86.50 217 ALA A C 1
ATOM 1698 O O . ALA A 1 217 ? 2.551 13.948 8.710 1.00 86.50 217 ALA A O 1
ATOM 1699 N N . ILE A 1 218 ? 3.560 11.971 8.415 1.00 87.81 218 ILE A N 1
ATOM 1700 C CA . ILE A 1 218 ? 3.189 11.411 9.726 1.00 87.81 218 ILE A CA 1
ATOM 1701 C C . ILE A 1 218 ? 3.860 12.171 10.875 1.00 87.81 218 ILE A C 1
ATOM 1703 O O . ILE A 1 218 ? 3.224 12.386 11.907 1.00 87.81 218 ILE A O 1
ATOM 1707 N N . LEU A 1 219 ? 5.117 12.591 10.722 1.00 84.50 219 LEU A N 1
ATOM 1708 C CA . LEU A 1 219 ? 5.806 13.405 11.727 1.00 84.50 219 LEU A CA 1
ATOM 1709 C C . LEU A 1 219 ? 5.213 14.819 11.824 1.00 84.50 219 LEU A C 1
ATOM 1711 O O . LEU A 1 219 ? 5.111 15.352 12.925 1.00 84.50 219 LEU A O 1
ATOM 1715 N N . ALA A 1 220 ? 4.781 15.402 10.702 1.00 84.00 220 ALA A N 1
ATOM 1716 C CA . ALA A 1 220 ? 4.214 16.750 10.655 1.00 84.00 220 ALA A CA 1
ATOM 1717 C C . ALA A 1 220 ? 2.750 16.829 11.133 1.00 84.00 220 ALA A C 1
ATOM 1719 O O . ALA A 1 220 ? 2.400 17.734 11.886 1.00 84.00 220 ALA A O 1
ATOM 1720 N N . PHE A 1 221 ? 1.893 15.894 10.705 1.00 81.00 221 PHE A N 1
ATOM 1721 C CA . PHE A 1 221 ? 0.436 15.918 10.943 1.00 81.00 221 PHE A CA 1
ATOM 1722 C C . PHE A 1 221 ? -0.056 14.834 11.911 1.00 81.00 221 PHE A C 1
ATOM 1724 O O . PHE A 1 221 ? -1.252 14.741 12.210 1.00 81.00 221 PHE A O 1
ATOM 1731 N N . GLY A 1 222 ? 0.858 13.996 12.398 1.00 81.75 222 GLY A N 1
ATOM 1732 C CA . GLY A 1 222 ? 0.571 12.905 13.318 1.00 81.75 222 GLY A CA 1
ATOM 1733 C C . GLY A 1 222 ? 0.091 11.651 12.595 1.00 81.75 222 GLY A C 1
ATOM 1734 O O . GLY A 1 222 ? -0.550 11.700 11.541 1.00 81.75 222 GLY A O 1
ATOM 1735 N N . TYR A 1 223 ? 0.353 10.493 13.205 1.00 81.56 223 TYR A N 1
ATOM 1736 C CA . TYR A 1 223 ? 0.021 9.195 12.615 1.00 81.56 223 TYR A CA 1
ATOM 1737 C C . TYR A 1 223 ? -1.473 9.056 12.303 1.00 81.56 223 TYR A C 1
ATOM 1739 O O . TYR A 1 223 ? -1.845 8.658 11.202 1.00 81.56 223 TYR A O 1
ATOM 1747 N N . ARG A 1 224 ? -2.351 9.431 13.242 1.00 76.94 224 ARG A N 1
ATOM 1748 C CA . ARG A 1 224 ? -3.808 9.306 13.056 1.00 76.94 224 ARG A CA 1
ATOM 1749 C C . ARG A 1 224 ? -4.360 10.262 11.999 1.00 76.94 224 ARG A C 1
ATOM 1751 O O . ARG A 1 224 ? -5.319 9.901 11.321 1.00 76.94 224 ARG A O 1
ATOM 1758 N N . GLY A 1 225 ? -3.787 11.462 11.889 1.00 75.56 225 GLY A N 1
ATOM 1759 C CA . GLY A 1 225 ? -4.214 12.484 10.934 1.00 75.56 225 GLY A CA 1
ATOM 1760 C C . GLY A 1 225 ? -3.850 12.108 9.501 1.00 75.56 225 GLY A C 1
ATOM 1761 O O . GLY A 1 225 ? -4.711 12.128 8.626 1.00 75.56 225 GLY A O 1
ATOM 1762 N N . TRP A 1 226 ? -2.599 11.700 9.278 1.00 82.75 226 TRP A N 1
ATOM 1763 C CA . TRP A 1 226 ? -2.129 11.310 7.951 1.00 82.75 226 TRP A CA 1
ATOM 1764 C C . TRP A 1 226 ? -2.639 9.932 7.519 1.00 82.75 226 TRP A C 1
ATOM 1766 O O . TRP A 1 226 ? -3.165 9.791 6.420 1.00 82.75 226 TRP A O 1
ATOM 1776 N N . SER A 1 227 ? -2.560 8.911 8.378 1.00 81.12 227 SER A N 1
ATOM 1777 C CA . SER A 1 227 ? -2.908 7.534 7.989 1.00 81.12 227 SER A CA 1
ATOM 1778 C C . SER A 1 227 ? -4.377 7.371 7.586 1.00 81.12 227 SER A C 1
ATOM 1780 O O . SER A 1 227 ? -4.681 6.495 6.789 1.00 81.12 227 SER A O 1
ATOM 1782 N N . ARG A 1 228 ? -5.297 8.201 8.100 1.00 77.12 228 ARG A N 1
ATOM 1783 C CA . ARG A 1 228 ? -6.728 8.107 7.758 1.00 77.12 228 ARG A CA 1
ATOM 1784 C C . ARG A 1 228 ? -7.089 8.674 6.390 1.00 77.12 228 ARG A C 1
ATOM 1786 O O . ARG A 1 228 ? -8.058 8.202 5.804 1.00 77.12 228 ARG A O 1
ATOM 1793 N N . SER A 1 229 ? -6.369 9.689 5.921 1.00 76.94 229 SER A N 1
ATOM 1794 C CA . SER A 1 229 ? -6.813 10.472 4.759 1.00 76.94 229 SER A CA 1
ATOM 1795 C C . SER A 1 229 ? -5.706 10.779 3.753 1.00 76.94 229 SER A C 1
ATOM 1797 O O . SER A 1 229 ? -5.989 11.055 2.592 1.00 76.94 229 SER A O 1
ATOM 1799 N N . GLY A 1 230 ? -4.446 10.744 4.181 1.00 78.56 230 GLY A N 1
ATOM 1800 C CA . GLY A 1 230 ? -3.288 11.016 3.337 1.00 78.56 230 GLY A CA 1
ATOM 1801 C C . GLY A 1 230 ? -2.589 9.768 2.805 1.00 78.56 230 GLY A C 1
ATOM 1802 O O . GLY A 1 230 ? -1.998 9.832 1.737 1.00 78.56 230 GLY A O 1
ATOM 1803 N N . GLU A 1 231 ? -2.669 8.631 3.500 1.00 86.75 231 GLU A N 1
ATOM 1804 C CA . GLU A 1 231 ? -1.961 7.404 3.111 1.00 86.75 231 GLU A CA 1
ATOM 1805 C C . GLU A 1 231 ? -2.848 6.499 2.244 1.00 86.75 231 GLU A C 1
ATOM 1807 O O . GLU A 1 231 ? -3.878 5.994 2.703 1.00 86.75 231 GLU A O 1
ATOM 1812 N N . PHE A 1 232 ? -2.463 6.309 0.978 1.00 88.31 232 PHE A N 1
ATOM 1813 C CA . PHE A 1 232 ? -3.336 5.656 0.004 1.00 88.31 232 PHE A CA 1
ATOM 1814 C C . PHE A 1 232 ? -3.552 4.171 0.295 1.00 88.31 232 PHE A C 1
ATOM 1816 O O . PHE A 1 232 ? -4.675 3.704 0.114 1.00 88.31 232 PHE A O 1
ATOM 1823 N N . LEU A 1 233 ? -2.537 3.440 0.782 1.00 85.75 233 LEU A N 1
ATOM 1824 C CA . LEU A 1 233 ? -2.696 2.013 1.072 1.00 85.75 233 LEU A CA 1
ATOM 1825 C C . LEU A 1 233 ? -3.683 1.826 2.216 1.00 85.75 233 LEU A C 1
ATOM 1827 O O . LEU A 1 233 ? -4.585 1.011 2.096 1.00 85.75 233 LEU A O 1
ATOM 1831 N N . THR A 1 234 ? -3.604 2.626 3.283 1.00 85.00 234 THR A N 1
ATOM 1832 C CA . THR A 1 234 ? -4.571 2.577 4.388 1.00 85.00 234 THR A CA 1
ATOM 1833 C C . THR A 1 234 ? -5.979 2.858 3.886 1.00 85.00 234 THR A C 1
ATOM 1835 O O . THR A 1 234 ? -6.894 2.126 4.257 1.00 85.00 234 THR A O 1
ATOM 1838 N N . VAL A 1 235 ? -6.181 3.875 3.043 1.00 85.19 235 VAL A N 1
ATOM 1839 C CA . VAL A 1 235 ? -7.513 4.196 2.503 1.00 85.19 235 VAL A CA 1
ATOM 1840 C C . VAL A 1 235 ? -8.032 3.065 1.610 1.00 85.19 235 VAL A C 1
ATOM 1842 O O . VAL A 1 235 ? -9.147 2.589 1.822 1.00 85.19 235 VAL A O 1
ATOM 1845 N N . PHE A 1 236 ? -7.220 2.592 0.665 1.00 86.69 236 PHE A N 1
ATOM 1846 C CA . PHE A 1 236 ? -7.559 1.503 -0.250 1.00 86.69 236 PHE A CA 1
ATOM 1847 C C . PHE A 1 236 ? -7.890 0.215 0.509 1.00 86.69 236 PHE A C 1
ATOM 1849 O O . PHE A 1 236 ? -8.974 -0.349 0.371 1.00 86.69 236 PHE A O 1
ATOM 1856 N N . PHE A 1 237 ? -7.000 -0.209 1.400 1.00 84.00 237 PHE A N 1
ATOM 1857 C CA . PHE A 1 237 ? -7.188 -1.405 2.200 1.00 84.00 237 PHE A CA 1
ATOM 1858 C C . PHE A 1 237 ? -8.340 -1.289 3.193 1.00 84.00 237 PHE A C 1
ATOM 1860 O O . PHE A 1 237 ? -9.025 -2.279 3.432 1.00 84.00 237 PHE A O 1
ATOM 1867 N N . SER A 1 238 ? -8.623 -0.093 3.714 1.00 80.31 238 SER A N 1
ATOM 1868 C CA . SER A 1 238 ? -9.824 0.138 4.524 1.00 80.31 238 SER A CA 1
ATOM 1869 C C . SER A 1 238 ? -11.099 -0.050 3.707 1.00 80.31 238 SER A C 1
ATOM 1871 O O . SER A 1 238 ? -12.083 -0.545 4.248 1.00 80.31 238 SER A O 1
ATOM 1873 N N . MET A 1 239 ? -11.106 0.317 2.419 1.00 81.44 239 MET A N 1
ATOM 1874 C CA . MET A 1 239 ? -12.237 0.045 1.525 1.00 81.44 239 MET A CA 1
ATOM 1875 C C . MET A 1 239 ? -12.378 -1.453 1.251 1.00 81.44 239 MET A C 1
ATOM 1877 O O . MET A 1 239 ? -13.480 -1.983 1.370 1.00 81.44 239 MET A O 1
ATOM 1881 N N . VAL A 1 240 ? -11.271 -2.142 0.961 1.00 81.75 240 VAL A N 1
ATOM 1882 C CA . VAL A 1 240 ? -11.251 -3.595 0.721 1.00 81.75 240 VAL A CA 1
ATOM 1883 C C . VAL A 1 240 ? -11.697 -4.373 1.965 1.00 81.75 240 VAL A C 1
ATOM 1885 O O . VAL A 1 240 ? -12.516 -5.284 1.869 1.00 81.75 240 VAL A O 1
ATOM 1888 N N . ALA A 1 241 ? -11.260 -3.959 3.156 1.00 77.88 241 ALA A N 1
ATOM 1889 C CA . ALA A 1 241 ? -11.651 -4.568 4.425 1.00 77.88 241 ALA A CA 1
ATOM 1890 C C . ALA A 1 241 ? -13.159 -4.453 4.728 1.00 77.88 241 ALA A C 1
ATOM 1892 O O . ALA A 1 241 ? -13.656 -5.155 5.603 1.00 77.88 241 ALA A O 1
ATOM 1893 N N . ARG A 1 242 ? -13.929 -3.612 4.016 1.00 73.12 242 ARG A N 1
ATOM 1894 C CA . ARG A 1 242 ? -15.402 -3.570 4.161 1.00 73.12 242 ARG A CA 1
ATOM 1895 C C . ARG A 1 242 ? -16.076 -4.833 3.625 1.00 73.12 242 ARG A C 1
ATOM 1897 O O . ARG A 1 242 ? -17.185 -5.149 4.052 1.00 73.12 242 ARG A O 1
ATOM 1904 N N . PHE A 1 243 ? -15.404 -5.545 2.722 1.00 70.31 243 PHE A N 1
ATOM 1905 C CA . PHE A 1 243 ? -15.836 -6.846 2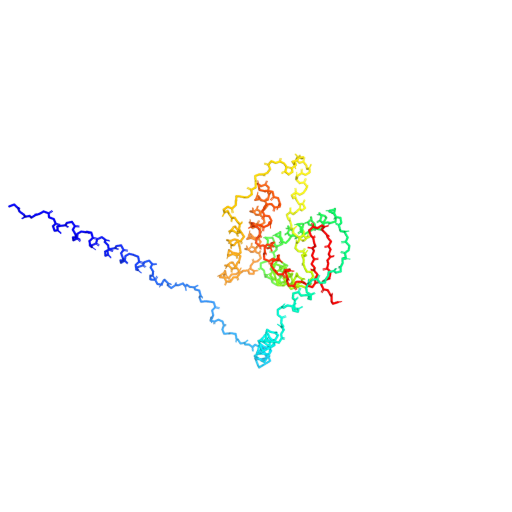.217 1.00 70.31 243 PHE A CA 1
ATOM 1906 C C . PHE A 1 243 ? -15.423 -8.002 3.133 1.00 70.31 243 PHE A C 1
ATOM 1908 O O . PHE A 1 243 ? -15.849 -9.131 2.906 1.00 70.31 243 PHE A O 1
ATOM 1915 N N . ALA A 1 244 ? -14.633 -7.727 4.176 1.00 69.12 244 ALA A N 1
ATOM 1916 C CA . ALA A 1 244 ? -14.125 -8.755 5.060 1.00 69.12 244 ALA A CA 1
ATOM 1917 C C . ALA A 1 244 ? -15.219 -9.455 5.856 1.00 69.12 244 ALA A C 1
ATOM 1919 O O . ALA A 1 244 ? -16.115 -8.835 6.432 1.00 69.12 244 ALA A O 1
ATOM 1920 N N . ILE A 1 245 ? -15.044 -10.770 5.960 1.00 64.31 245 ILE A N 1
ATOM 1921 C CA . ILE A 1 245 ? -15.798 -11.633 6.866 1.00 64.31 245 ILE A CA 1
ATOM 1922 C C . ILE A 1 245 ? -15.358 -11.354 8.312 1.00 64.31 245 ILE A C 1
ATOM 1924 O O . ILE A 1 245 ? -16.095 -11.631 9.246 1.00 64.31 245 ILE A O 1
ATOM 1928 N N . VAL A 1 246 ? -14.178 -10.767 8.535 1.00 61.41 246 VAL A N 1
ATOM 1929 C CA . VAL A 1 246 ? -13.670 -10.423 9.870 1.00 61.41 246 VAL A CA 1
ATOM 1930 C C . VAL A 1 246 ? -13.440 -8.912 9.963 1.00 61.41 246 VAL A C 1
ATOM 1932 O O . VAL A 1 246 ? -12.649 -8.351 9.220 1.00 61.41 246 VAL A O 1
ATOM 1935 N N . VAL A 1 247 ? -14.125 -8.225 10.876 1.00 60.75 247 VAL A N 1
ATOM 1936 C CA . VAL A 1 247 ? -14.088 -6.760 11.029 1.00 60.75 247 VAL A CA 1
ATOM 1937 C C . VAL A 1 247 ? -13.460 -6.379 12.361 1.00 60.75 247 VAL A C 1
ATOM 1939 O O . VAL A 1 247 ? -13.831 -6.904 13.402 1.00 60.75 247 VAL A O 1
ATOM 1942 N N . ARG A 1 248 ? -12.553 -5.402 12.382 1.00 56.97 248 ARG A N 1
ATOM 1943 C CA . ARG A 1 248 ? -12.002 -4.858 13.630 1.00 56.97 248 ARG A CA 1
ATOM 1944 C C . ARG A 1 248 ? -12.833 -3.664 14.107 1.00 56.97 248 ARG A C 1
ATOM 1946 O O . ARG A 1 248 ? -13.020 -2.704 13.370 1.00 56.97 248 ARG A O 1
ATOM 1953 N N . ASN A 1 249 ? -13.337 -3.710 15.338 1.00 56.59 249 ASN A N 1
ATOM 1954 C CA . ASN A 1 249 ? -14.074 -2.602 15.947 1.00 56.59 249 ASN A CA 1
ATOM 1955 C C . ASN A 1 249 ? -13.112 -1.534 16.507 1.00 56.59 249 ASN A C 1
ATOM 1957 O O . ASN A 1 249 ? -11.962 -1.842 16.825 1.00 56.59 249 ASN A O 1
ATOM 1961 N N . GLU A 1 250 ? -13.589 -0.300 16.709 1.00 47.41 250 GLU A N 1
ATOM 1962 C CA . GLU A 1 250 ? -12.783 0.866 17.139 1.00 47.41 250 GLU A CA 1
ATOM 1963 C C . GLU A 1 250 ? -12.016 0.657 18.459 1.00 47.41 250 GLU A C 1
ATOM 1965 O O . GLU A 1 250 ? -11.045 1.348 18.747 1.00 47.41 250 GLU A O 1
ATOM 1970 N N . HIS A 1 251 ? -12.430 -0.333 19.252 1.00 46.72 251 HIS A N 1
ATOM 1971 C CA . HIS A 1 251 ? -11.817 -0.718 20.526 1.00 46.72 251 HIS A CA 1
ATOM 1972 C C . HIS A 1 251 ? -10.727 -1.799 20.364 1.00 46.72 251 HIS A C 1
ATOM 1974 O O . HIS A 1 251 ? -10.344 -2.447 21.336 1.00 46.72 251 HIS A O 1
ATOM 1980 N N . GLY A 1 252 ? -10.265 -2.052 19.134 1.00 50.78 252 GLY A N 1
ATOM 1981 C CA . GLY A 1 252 ? -9.205 -3.015 18.834 1.00 50.78 252 GLY A CA 1
ATOM 1982 C C . GLY A 1 252 ? -9.628 -4.486 18.887 1.00 50.78 252 GLY A C 1
ATOM 1983 O O . GLY A 1 252 ? -8.754 -5.349 18.886 1.00 50.78 252 GLY A O 1
ATOM 1984 N N . ARG A 1 253 ? -10.935 -4.772 18.920 1.00 49.41 253 ARG A N 1
ATOM 1985 C CA . ARG A 1 253 ? -11.498 -6.134 18.969 1.00 49.41 253 ARG A CA 1
ATOM 1986 C C . ARG A 1 253 ? -11.798 -6.632 17.561 1.00 49.41 253 ARG A C 1
ATOM 1988 O O . ARG A 1 253 ? -12.434 -5.893 16.811 1.00 49.41 253 ARG A O 1
ATOM 1995 N N . LEU A 1 254 ? -11.385 -7.845 17.203 1.00 53.16 254 LEU A N 1
ATOM 1996 C CA . LEU A 1 254 ? -11.835 -8.474 15.957 1.00 53.16 254 LEU A CA 1
ATOM 1997 C C . LEU A 1 254 ? -13.273 -8.970 16.149 1.00 53.16 254 LEU A C 1
ATOM 1999 O O . LEU A 1 254 ? -13.678 -9.326 17.252 1.00 53.16 254 LEU A O 1
ATOM 2003 N N . ALA A 1 255 ? -14.072 -8.937 15.099 1.00 56.28 255 ALA A N 1
ATOM 2004 C CA . ALA A 1 255 ? -15.450 -9.377 15.071 1.00 56.28 255 ALA A CA 1
ATOM 2005 C C . ALA A 1 255 ? -15.648 -10.243 13.828 1.00 56.28 255 ALA A C 1
ATOM 2007 O O . ALA A 1 255 ? -15.471 -9.757 12.719 1.00 56.28 255 ALA A O 1
ATOM 2008 N N . LEU A 1 256 ? -16.002 -11.512 13.996 1.00 50.75 256 LEU A N 1
ATOM 2009 C CA . LEU A 1 256 ? -16.356 -12.384 12.880 1.00 50.75 256 LEU A CA 1
ATOM 2010 C C . LEU A 1 256 ? -17.791 -12.054 12.438 1.00 50.75 256 LEU A C 1
ATOM 2012 O O . LEU A 1 256 ? -18.724 -12.179 13.235 1.00 50.75 256 LEU A O 1
ATOM 2016 N N . CYS A 1 257 ? -17.964 -11.627 11.194 1.00 55.34 257 CYS A N 1
ATOM 2017 C CA . CYS A 1 257 ? -19.237 -11.597 10.488 1.00 55.34 257 CYS A CA 1
ATOM 2018 C C . CYS A 1 257 ? -19.575 -13.027 10.052 1.00 55.34 257 CYS A C 1
ATOM 2020 O O . CYS A 1 257 ? -19.258 -13.439 8.941 1.00 55.34 257 CYS A O 1
ATOM 2022 N N . TRP A 1 258 ? -20.164 -13.812 10.954 1.00 38.31 258 TRP A N 1
ATOM 2023 C CA . TRP A 1 258 ? -20.602 -15.184 10.677 1.00 38.31 258 TRP A CA 1
ATOM 2024 C C . TRP A 1 258 ? -22.086 -15.354 11.047 1.00 38.31 258 TRP A C 1
ATOM 2026 O O . TRP A 1 258 ? -22.530 -14.685 11.989 1.00 38.31 258 TRP A O 1
ATOM 2036 N N . PRO A 1 259 ? -22.862 -16.178 10.310 1.00 47.84 259 PRO A N 1
ATOM 2037 C CA . PRO A 1 259 ? -24.261 -16.481 10.622 1.00 47.84 259 PRO A CA 1
ATOM 2038 C C . PRO A 1 259 ? -24.486 -16.964 12.058 1.00 47.84 259 PRO A C 1
ATOM 2040 O O . PRO A 1 259 ? -23.683 -17.774 12.568 1.00 47.84 259 PRO A O 1
#

pLDDT: mean 76.47, std 14.05, range [38.31, 93.94]

Secondary structure (DSSP, 8-state):
---SSHHHHHHHHHHHHHHHHHHHHHTS----------S-----S-HHHHHHHHHHHHHHHHHHHHHS-HHHHHHHTT--EEEEE--HHHHHHHHHHHHHHHHHHHHHHHHS-S-TTT-HHHIIIIIIIIIIHHHHHHHH---HHHH-TTHHHHHHHHHHTT--STTPPPPPTTTTTHHHHHHHHHHHHHHHT-S-TT-HHHHHHHHHHHHHHHHHHHHHH-HHHHHHHT-HHHHHHHHHGGG-SEEE-TTSEEEE---

Radius of gyration: 25.94 Å; chains: 1; bounding box: 55×86×61 Å